Protein AF-A0A934YDJ0-F1 (afdb_monomer_lite)

Foldseek 3Di:
DAEDEAEDADFAPDPVCLSVPDVCPLVVLQVVLVVYQYAYEYAADLLSCLSNPRHPHYHYLHHRDPVSVLVSVCVVVQQDWWPDFACCCRPPRHHRDDDTGPGRDAAAEDALVVQPHDPVVVVVVVVVQVVCCVVVVDQWDWDWDDDPSYTHDTDIGGFNDPDPPGHGDDPPDDDDCVVVCCVVPVVVVQVVCVVVVNDDQQAAPCVPDVVCPVHPRRRPRNVNCVDDDPPVPPCVVVD

Secondary structure (DSSP, 8-state):
---EEEEE----SSSTTGGGPPTTHHHHHHHHHHHS-EEEEE-S-GGGGGG--S-SEEEE----SHHHHHHHHHHHTTSS-B----SS-BTTB-TT----B----S-EE--GGGGT--HHHHHHHHHHHHHHHHTTS-SEEEEEEEETTEEEEEEEEEBSSSSTTPPBP-TT-----TTHHIIIIIIHHHHHHHHTTS--TTSBHHHH-GGGTTSTTTT-BGGGGTSSS-----GGG--

Radius of gyration: 26.84 Å; chains: 1; bounding box: 58×51×70 Å

pLDDT: mean 84.18, std 13.28, range [29.27, 95.31]

Structure (mmCIF, N/CA/C/O backbone):
data_AF-A0A934YDJ0-F1
#
_entry.id   AF-A0A934YDJ0-F1
#
loop_
_atom_site.group_PDB
_atom_site.id
_atom_site.type_symbol
_atom_site.label_atom_id
_atom_site.label_alt_id
_atom_site.label_comp_id
_atom_site.label_asym_id
_atom_site.label_entity_id
_atom_site.label_seq_id
_atom_site.pdbx_PDB_ins_code
_atom_site.Cartn_x
_atom_site.Cartn_y
_atom_site.Cartn_z
_atom_site.occupancy
_atom_site.B_iso_or_equiv
_atom_site.auth_seq_id
_atom_site.auth_comp_id
_atom_site.auth_asym_id
_atom_site.auth_atom_id
_atom_site.pdbx_PDB_model_num
ATOM 1 N N . MET A 1 1 ? 18.087 -13.617 1.631 1.00 55.03 1 MET A N 1
ATOM 2 C CA . MET A 1 1 ? 17.207 -12.643 0.951 1.00 55.03 1 MET A CA 1
ATOM 3 C C . MET A 1 1 ? 16.552 -13.376 -0.200 1.00 55.03 1 MET A C 1
ATOM 5 O O . MET A 1 1 ? 17.278 -13.855 -1.059 1.00 55.03 1 MET A O 1
ATOM 9 N N . ASP A 1 2 ? 15.227 -13.515 -0.192 1.00 84.50 2 ASP A N 1
ATOM 10 C CA . ASP A 1 2 ? 14.523 -14.396 -1.142 1.00 84.50 2 ASP A CA 1
ATOM 11 C C . ASP A 1 2 ? 14.107 -13.698 -2.450 1.00 84.50 2 ASP A C 1
ATOM 13 O O . ASP A 1 2 ? 13.820 -14.368 -3.444 1.00 84.50 2 ASP A O 1
ATOM 17 N N . LEU A 1 3 ? 14.095 -12.358 -2.467 1.00 89.00 3 LEU A N 1
ATOM 18 C CA . LEU A 1 3 ? 13.714 -11.525 -3.610 1.00 89.00 3 LEU A CA 1
ATOM 19 C C . LEU A 1 3 ? 14.364 -10.135 -3.510 1.00 89.00 3 LEU A C 1
ATOM 21 O O . LEU A 1 3 ? 14.354 -9.534 -2.435 1.00 89.00 3 LEU A O 1
ATOM 25 N N . VAL A 1 4 ? 14.875 -9.611 -4.625 1.00 91.00 4 VAL A N 1
ATOM 26 C CA . VAL A 1 4 ? 15.399 -8.242 -4.747 1.00 91.00 4 VAL A CA 1
ATOM 27 C C . VAL A 1 4 ? 14.674 -7.512 -5.878 1.00 91.00 4 VAL A C 1
ATOM 29 O O . VAL A 1 4 ? 14.539 -8.035 -6.982 1.00 91.00 4 VAL A O 1
ATOM 32 N N . ILE A 1 5 ? 14.207 -6.294 -5.610 1.00 91.94 5 ILE A N 1
ATOM 33 C CA . ILE A 1 5 ? 13.589 -5.418 -6.613 1.00 91.94 5 ILE A CA 1
ATOM 34 C C . ILE A 1 5 ? 14.613 -4.348 -6.981 1.00 91.94 5 ILE A C 1
ATOM 36 O O . ILE A 1 5 ? 15.133 -3.663 -6.102 1.00 91.94 5 ILE A O 1
ATOM 40 N N . VAL A 1 6 ? 14.913 -4.214 -8.271 1.00 91.00 6 VAL A N 1
ATOM 41 C CA . VAL A 1 6 ? 15.877 -3.235 -8.784 1.00 91.00 6 VAL A CA 1
ATOM 42 C C . VAL A 1 6 ? 15.152 -2.270 -9.709 1.00 91.00 6 VAL A C 1
ATOM 44 O O . VAL A 1 6 ? 14.668 -2.674 -10.761 1.00 91.00 6 VAL A O 1
ATOM 47 N N . GLY A 1 7 ? 15.089 -0.996 -9.326 1.00 89.75 7 GLY A N 1
ATOM 48 C CA . GLY A 1 7 ? 14.612 0.085 -10.187 1.00 89.75 7 GLY A CA 1
ATOM 49 C C . GLY A 1 7 ? 15.775 0.747 -10.920 1.00 89.75 7 GLY A C 1
ATOM 50 O O . GLY A 1 7 ? 16.721 1.201 -10.280 1.00 89.75 7 GLY A O 1
ATOM 51 N N . VAL A 1 8 ? 15.710 0.809 -12.248 1.00 87.25 8 VAL A N 1
ATOM 52 C CA . VAL A 1 8 ? 16.654 1.560 -13.083 1.00 87.25 8 VAL A CA 1
ATOM 53 C C . VAL A 1 8 ? 15.978 2.852 -13.511 1.00 87.25 8 VAL A C 1
ATOM 55 O O . VAL A 1 8 ? 14.963 2.811 -14.200 1.00 87.25 8 VAL A O 1
ATOM 58 N N . THR A 1 9 ? 16.547 3.975 -13.087 1.00 84.25 9 THR A N 1
ATOM 59 C CA . THR A 1 9 ? 16.057 5.338 -13.333 1.00 84.25 9 THR A CA 1
ATOM 60 C C . THR A 1 9 ? 17.108 6.158 -14.091 1.00 84.25 9 THR A C 1
ATOM 62 O O . THR A 1 9 ? 18.181 5.653 -14.439 1.00 84.25 9 THR A O 1
ATOM 65 N N . ALA A 1 10 ? 16.807 7.430 -14.351 1.00 70.62 10 ALA A N 1
ATOM 66 C CA . ALA A 1 10 ? 17.660 8.431 -14.988 1.00 70.62 10 ALA A CA 1
ATOM 67 C C . ALA A 1 10 ? 18.124 8.077 -16.412 1.00 70.62 10 ALA A C 1
ATOM 69 O O . ALA A 1 10 ? 19.191 8.510 -16.862 1.00 70.62 10 ALA A O 1
ATOM 70 N N . LEU A 1 11 ? 17.315 7.307 -17.142 1.00 69.62 11 LEU A N 1
ATOM 71 C CA . LEU A 1 11 ? 17.588 6.958 -18.531 1.00 69.62 11 LEU A CA 1
ATOM 72 C C . LEU A 1 11 ? 17.198 8.110 -19.463 1.00 69.62 11 LEU A C 1
ATOM 74 O O . LEU A 1 11 ? 16.095 8.648 -19.404 1.00 69.62 11 LEU A O 1
ATOM 78 N N . ASN A 1 12 ? 18.095 8.464 -20.377 1.00 63.59 12 ASN A N 1
ATOM 79 C CA . ASN A 1 12 ? 17.820 9.465 -21.403 1.00 63.59 12 ASN A CA 1
ATOM 80 C C . ASN A 1 12 ? 17.094 8.846 -22.609 1.00 63.59 12 ASN A C 1
ATOM 82 O O . ASN A 1 12 ? 17.373 7.720 -23.013 1.00 63.59 12 ASN A O 1
ATOM 86 N N . ASN A 1 13 ? 16.248 9.635 -23.281 1.00 61.91 13 ASN A N 1
ATOM 87 C CA . ASN A 1 13 ? 15.577 9.220 -24.525 1.00 61.91 13 ASN A CA 1
ATOM 88 C C . ASN A 1 13 ? 16.517 9.134 -25.741 1.00 61.91 13 ASN A C 1
ATOM 90 O O . ASN A 1 13 ? 16.157 8.555 -26.763 1.00 61.91 13 ASN A O 1
ATOM 94 N N . SER A 1 14 ? 17.721 9.702 -25.640 1.00 58.09 14 SER A N 1
ATOM 95 C CA . SER A 1 14 ? 18.732 9.675 -26.697 1.00 58.09 14 SER A CA 1
ATOM 96 C C . SER A 1 14 ? 19.645 8.458 -26.561 1.00 58.09 14 SER A C 1
ATOM 98 O O . SER A 1 14 ? 20.122 8.156 -25.470 1.00 58.09 14 SER A O 1
ATOM 100 N N . ASN A 1 15 ? 19.955 7.815 -27.689 1.00 59.22 15 ASN A N 1
ATOM 101 C CA . ASN A 1 15 ? 20.921 6.714 -27.761 1.00 59.22 15 ASN A CA 1
ATOM 102 C C . ASN A 1 15 ? 22.387 7.188 -27.616 1.00 59.22 15 ASN A C 1
ATOM 104 O O . ASN A 1 15 ? 23.308 6.376 -27.540 1.00 59.22 15 ASN A O 1
ATOM 108 N N . LYS A 1 16 ? 22.633 8.507 -27.580 1.00 52.03 16 LYS A N 1
ATOM 109 C CA . LYS A 1 16 ? 23.959 9.038 -27.236 1.00 52.03 16 LYS A CA 1
ATOM 110 C C . LYS A 1 16 ? 24.263 8.641 -25.781 1.00 52.03 16 LYS A C 1
ATOM 112 O O . LYS A 1 16 ? 23.516 9.016 -24.884 1.00 52.03 16 LYS A O 1
ATOM 117 N N . ASP A 1 17 ? 25.323 7.854 -25.592 1.00 58.12 17 ASP A N 1
ATOM 118 C CA . ASP A 1 17 ? 25.814 7.298 -24.316 1.00 58.12 17 ASP A CA 1
ATOM 119 C C . ASP A 1 17 ? 25.023 6.112 -23.721 1.00 58.12 17 ASP A C 1
ATOM 121 O O . ASP A 1 17 ? 24.892 6.011 -22.502 1.00 58.12 17 ASP A O 1
ATOM 125 N N . ASN A 1 18 ? 24.500 5.194 -24.549 1.00 61.94 18 ASN A N 1
ATOM 126 C CA . ASN A 1 18 ? 23.764 3.996 -24.089 1.00 61.94 18 ASN A CA 1
ATOM 127 C C . ASN A 1 18 ? 22.601 4.351 -23.140 1.00 61.94 18 ASN A C 1
ATOM 129 O O . ASN A 1 18 ? 22.479 3.812 -22.039 1.00 61.94 18 ASN A O 1
ATOM 133 N N . PHE A 1 19 ? 21.794 5.341 -23.536 1.00 63.19 19 PHE A N 1
ATOM 134 C CA . PHE A 1 19 ? 20.690 5.883 -22.734 1.00 63.19 19 PHE A CA 1
ATOM 135 C C . PHE A 1 19 ? 21.119 6.440 -21.361 1.00 63.19 19 PHE A C 1
ATOM 137 O O . PHE A 1 19 ? 20.281 6.559 -20.472 1.00 63.19 19 PHE A O 1
ATOM 144 N N . LYS A 1 20 ? 22.402 6.804 -21.181 1.00 63.66 20 LYS A N 1
ATOM 145 C CA . LYS A 1 20 ? 23.036 7.180 -19.898 1.00 63.66 20 LYS A CA 1
ATOM 146 C C . LYS A 1 20 ? 23.050 6.077 -18.831 1.00 63.66 20 LYS A C 1
ATOM 148 O O . LYS A 1 20 ? 23.179 6.369 -17.642 1.00 63.66 20 LYS A O 1
ATOM 153 N N . LEU A 1 21 ? 22.982 4.808 -19.229 1.00 72.25 21 LEU A N 1
ATOM 154 C CA . LEU A 1 21 ? 23.132 3.710 -18.281 1.00 72.25 21 LEU A CA 1
ATOM 155 C C . LEU A 1 21 ? 24.483 3.815 -17.545 1.00 72.25 21 LEU A C 1
ATOM 157 O O . LEU A 1 21 ? 25.540 3.907 -18.175 1.00 72.25 21 LEU A O 1
ATOM 161 N N . ALA A 1 22 ? 24.459 3.779 -16.209 1.00 71.88 22 ALA A N 1
ATOM 162 C CA . ALA A 1 22 ? 25.681 3.796 -15.411 1.00 71.88 22 ALA A CA 1
ATOM 163 C C . ALA A 1 22 ? 26.595 2.618 -15.796 1.00 71.88 22 ALA A C 1
ATOM 165 O O . ALA A 1 22 ? 26.148 1.473 -15.927 1.00 71.88 22 ALA A O 1
ATOM 166 N N . LYS A 1 23 ? 27.893 2.898 -15.977 1.00 72.06 23 LYS A N 1
ATOM 167 C CA . LYS A 1 23 ? 28.892 1.877 -16.327 1.00 72.06 23 LYS A CA 1
ATOM 168 C C . LYS A 1 23 ? 28.867 0.762 -15.273 1.00 72.06 23 LYS A C 1
ATOM 170 O O . LYS A 1 23 ? 29.072 1.028 -14.095 1.00 72.06 23 LYS A O 1
ATOM 175 N N . GLY A 1 24 ? 28.594 -0.471 -15.702 1.00 79.12 24 GLY A N 1
ATOM 176 C CA . GLY A 1 24 ? 28.514 -1.645 -14.826 1.00 79.12 24 GLY A CA 1
ATOM 177 C C . GLY A 1 24 ? 27.136 -1.936 -14.214 1.00 79.12 24 GLY A C 1
ATOM 178 O O . GLY A 1 24 ? 26.996 -2.965 -13.560 1.00 79.12 24 GLY A O 1
ATOM 179 N N . ALA A 1 25 ? 26.099 -1.119 -14.445 1.00 83.19 25 ALA A N 1
ATOM 180 C CA . ALA A 1 25 ? 24.755 -1.388 -13.909 1.00 83.19 25 ALA A CA 1
ATOM 181 C C . ALA A 1 25 ? 24.158 -2.702 -14.446 1.00 83.19 25 ALA A C 1
ATOM 183 O O . ALA A 1 25 ? 23.629 -3.505 -13.681 1.00 83.19 25 ALA A O 1
ATOM 184 N N . ALA A 1 26 ? 24.301 -2.959 -15.749 1.00 83.75 26 ALA A N 1
ATOM 185 C CA . ALA A 1 26 ? 23.863 -4.212 -16.364 1.00 83.75 26 ALA A CA 1
ATOM 186 C C . ALA A 1 26 ? 24.609 -5.432 -15.795 1.00 83.75 26 ALA A C 1
ATOM 188 O O . ALA A 1 26 ? 23.991 -6.443 -15.470 1.00 83.75 26 ALA A O 1
ATOM 189 N N . GLU A 1 27 ? 25.928 -5.322 -15.609 1.00 86.06 27 GLU A N 1
ATOM 190 C CA . GLU A 1 27 ? 26.743 -6.386 -15.009 1.00 86.06 27 GLU A CA 1
ATOM 191 C C . GLU A 1 27 ? 26.382 -6.633 -13.544 1.00 86.06 27 GLU A C 1
ATOM 193 O O . GLU A 1 27 ? 26.355 -7.779 -13.098 1.00 86.06 27 GLU A O 1
ATOM 198 N N . PHE A 1 28 ? 26.088 -5.570 -12.795 1.00 87.75 28 PHE A N 1
ATOM 199 C CA . PHE A 1 28 ? 25.636 -5.666 -11.415 1.00 87.75 28 PHE A CA 1
ATOM 200 C C . PHE A 1 28 ? 24.312 -6.425 -11.326 1.00 87.75 28 PHE A C 1
ATOM 202 O O . PHE A 1 28 ? 24.228 -7.402 -10.585 1.00 87.75 28 PHE A O 1
ATOM 209 N N . VAL A 1 29 ? 23.312 -6.048 -12.130 1.00 88.12 29 VAL A N 1
ATOM 210 C CA . VAL A 1 29 ? 22.018 -6.750 -12.185 1.00 88.12 29 VAL A CA 1
ATOM 211 C C . VAL A 1 29 ? 22.201 -8.205 -12.618 1.00 88.12 29 VAL A C 1
ATOM 213 O O . VAL A 1 29 ? 21.589 -9.096 -12.034 1.00 88.12 29 VAL A O 1
ATOM 216 N N . ALA A 1 30 ? 23.080 -8.470 -13.587 1.00 87.50 30 ALA A N 1
ATOM 217 C CA . ALA A 1 30 ? 23.387 -9.827 -14.029 1.00 87.50 30 ALA A CA 1
ATOM 218 C C . ALA A 1 30 ? 23.995 -10.684 -12.906 1.00 87.50 30 ALA A C 1
ATOM 220 O O . ALA A 1 30 ? 23.526 -11.795 -12.671 1.00 87.50 30 ALA A O 1
ATOM 221 N N . LYS A 1 31 ? 24.992 -10.167 -12.177 1.00 89.31 31 LYS A N 1
ATOM 222 C CA . LYS A 1 31 ? 25.589 -10.863 -11.022 1.00 89.31 31 LYS A CA 1
ATOM 223 C C . LYS A 1 31 ? 24.575 -11.060 -9.897 1.00 89.31 31 LYS A C 1
ATOM 225 O O . LYS A 1 31 ? 24.558 -12.103 -9.254 1.00 89.31 31 LYS A O 1
ATOM 230 N N . LEU A 1 32 ? 23.711 -10.078 -9.662 1.00 89.50 32 LEU A N 1
ATOM 231 C CA . LEU A 1 32 ? 22.698 -10.140 -8.609 1.00 89.50 32 LEU A CA 1
ATOM 232 C C . LEU A 1 32 ? 21.607 -11.173 -8.931 1.00 89.50 32 LEU A C 1
ATOM 234 O O . LEU A 1 32 ? 21.150 -11.889 -8.038 1.00 89.50 32 LEU A O 1
ATOM 238 N N . SER A 1 33 ? 21.270 -11.312 -10.216 1.00 88.56 33 SER A N 1
ATOM 239 C CA . SER A 1 33 ? 20.359 -12.337 -10.727 1.00 88.56 33 SER A CA 1
ATOM 240 C C . SER A 1 33 ? 20.914 -13.764 -10.632 1.00 88.56 33 SER A C 1
ATOM 242 O O . SER A 1 33 ? 20.120 -14.700 -10.656 1.00 88.56 33 SER A O 1
ATOM 244 N N . ASP A 1 34 ? 22.236 -13.951 -10.523 1.00 88.75 34 ASP A N 1
ATOM 245 C CA . ASP A 1 34 ? 22.833 -15.274 -10.259 1.00 88.75 34 ASP A CA 1
ATOM 246 C C . ASP A 1 34 ? 22.705 -15.687 -8.792 1.00 88.75 34 ASP A C 1
ATOM 248 O O . ASP A 1 34 ? 22.655 -16.872 -8.472 1.00 88.75 34 ASP A O 1
ATOM 252 N N . LEU A 1 35 ? 22.677 -14.704 -7.890 1.00 89.62 35 LEU A N 1
ATOM 253 C CA . LEU A 1 35 ? 22.659 -14.937 -6.449 1.00 89.62 35 LEU A CA 1
ATOM 254 C C . LEU A 1 35 ? 21.237 -15.045 -5.896 1.00 89.62 35 LEU A C 1
ATOM 256 O O . LEU A 1 35 ? 21.008 -15.752 -4.917 1.00 89.62 35 LEU A O 1
ATOM 260 N N . THR A 1 36 ? 20.288 -14.308 -6.477 1.00 90.31 36 THR A N 1
ATOM 261 C CA . THR A 1 36 ? 18.931 -14.154 -5.937 1.00 90.31 36 THR A CA 1
ATOM 262 C C . THR A 1 36 ? 17.896 -13.941 -7.039 1.00 90.31 36 THR A C 1
ATOM 264 O O . THR A 1 36 ? 18.229 -13.610 -8.175 1.00 90.31 36 THR A O 1
ATOM 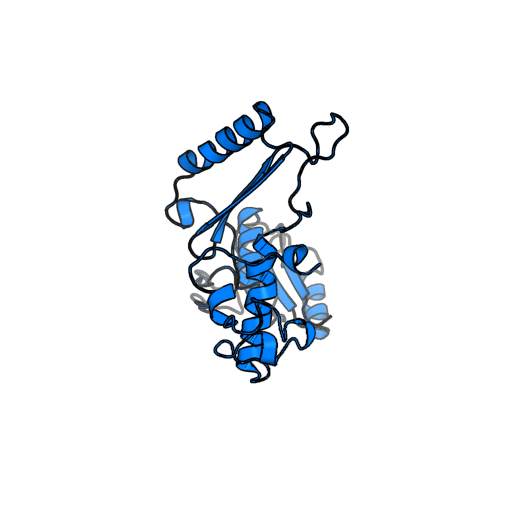267 N N . LYS A 1 37 ? 16.610 -14.099 -6.700 1.00 91.19 37 LYS A N 1
ATOM 268 C CA . LYS A 1 37 ? 15.510 -13.724 -7.597 1.00 91.19 37 LYS A CA 1
ATOM 269 C C . LYS A 1 37 ? 15.452 -12.205 -7.720 1.00 91.19 37 LYS A C 1
ATOM 271 O O . LYS A 1 37 ? 15.360 -11.516 -6.705 1.00 91.19 37 LYS A O 1
ATOM 276 N N . VAL A 1 38 ? 15.449 -11.705 -8.952 1.00 91.25 38 VAL A N 1
ATOM 277 C CA . VAL A 1 38 ? 15.428 -10.269 -9.242 1.00 91.25 38 VAL A CA 1
ATOM 278 C C . VAL A 1 38 ? 14.204 -9.904 -10.063 1.00 91.25 38 VAL A C 1
ATOM 280 O O . VAL A 1 38 ? 13.922 -10.547 -11.074 1.00 91.25 38 VAL A O 1
ATOM 283 N N . ILE A 1 39 ? 13.507 -8.850 -9.640 1.00 92.75 39 ILE A N 1
ATOM 284 C CA . ILE A 1 39 ? 12.524 -8.141 -10.463 1.00 92.75 39 ILE A CA 1
ATOM 285 C C . ILE A 1 39 ? 13.158 -6.821 -10.880 1.00 92.75 39 ILE A C 1
ATOM 287 O O . ILE A 1 39 ? 13.450 -5.973 -10.035 1.00 92.75 39 ILE A O 1
ATOM 291 N N . LEU A 1 40 ? 13.391 -6.663 -12.179 1.00 91.88 40 LEU A N 1
ATOM 292 C CA . LEU A 1 40 ? 13.914 -5.432 -12.752 1.00 91.88 40 LEU A CA 1
ATOM 293 C C . LEU A 1 40 ? 12.750 -4.530 -13.166 1.00 91.88 40 LEU A C 1
ATOM 295 O O . LEU A 1 40 ? 11.888 -4.955 -13.928 1.00 91.88 40 LEU A O 1
ATOM 299 N N . ILE A 1 41 ? 12.749 -3.280 -12.715 1.00 92.75 41 ILE A N 1
ATOM 300 C CA . ILE A 1 41 ? 11.821 -2.251 -13.182 1.00 92.75 41 ILE A CA 1
ATOM 301 C C . ILE A 1 41 ? 12.622 -1.199 -13.936 1.00 92.75 41 ILE A C 1
ATOM 303 O O . ILE A 1 41 ? 13.557 -0.615 -13.390 1.00 92.75 41 ILE A O 1
ATOM 307 N N . VAL A 1 42 ? 12.269 -0.968 -15.193 1.00 90.38 42 VAL A N 1
ATOM 308 C CA . VAL A 1 42 ? 12.930 0.008 -16.058 1.00 90.38 42 VAL A CA 1
ATOM 309 C C . VAL A 1 42 ? 12.044 1.239 -16.192 1.00 90.38 42 VAL A C 1
ATOM 311 O O . VAL A 1 42 ? 10.984 1.180 -16.821 1.00 90.38 42 VAL A O 1
ATOM 314 N N . TYR A 1 43 ? 12.507 2.348 -15.620 1.00 89.44 43 TYR A N 1
ATOM 315 C CA . TYR A 1 43 ? 11.939 3.683 -15.769 1.00 89.44 43 TYR A CA 1
ATOM 316 C C . TYR A 1 43 ? 12.753 4.428 -16.824 1.00 89.44 43 TYR A C 1
ATOM 318 O O . TYR A 1 43 ? 13.819 4.983 -16.558 1.00 89.44 43 TYR A O 1
ATOM 326 N N . GLY A 1 44 ? 12.296 4.352 -18.066 1.00 85.81 44 GLY A N 1
ATOM 327 C CA . GLY A 1 44 ? 12.901 5.077 -19.168 1.00 85.81 44 GLY A CA 1
ATOM 328 C C . GLY A 1 44 ? 12.591 4.473 -20.525 1.00 85.81 44 GLY A C 1
ATOM 329 O O . GLY A 1 44 ? 11.591 3.791 -20.751 1.00 85.81 44 GLY A O 1
ATOM 330 N N . ASN A 1 45 ? 13.527 4.690 -21.443 1.00 86.19 45 ASN A N 1
ATOM 331 C CA . ASN A 1 45 ? 13.428 4.187 -22.798 1.00 86.19 45 ASN A CA 1
ATOM 332 C C . ASN A 1 45 ? 13.395 2.635 -22.830 1.00 86.19 45 ASN A C 1
ATOM 334 O O . ASN A 1 45 ? 14.346 2.008 -22.345 1.00 86.19 45 ASN A O 1
ATOM 338 N N . PRO A 1 46 ? 12.376 1.998 -23.448 1.00 85.50 46 PRO A N 1
ATOM 339 C CA . PRO A 1 46 ? 12.275 0.538 -23.551 1.00 85.50 46 PRO A CA 1
ATOM 340 C C . PRO A 1 46 ? 13.463 -0.107 -24.275 1.00 85.50 46 PRO A C 1
ATOM 342 O O . PRO A 1 46 ? 13.804 -1.244 -23.971 1.00 85.50 46 PRO A O 1
ATOM 345 N N . TYR A 1 47 ? 14.157 0.596 -25.178 1.00 84.62 47 TYR A N 1
ATOM 346 C CA . TYR A 1 47 ? 15.340 0.048 -25.856 1.00 84.62 47 TYR A CA 1
ATOM 347 C C . TYR A 1 47 ? 16.494 -0.271 -24.895 1.00 84.62 47 TYR A C 1
ATOM 349 O O . TYR A 1 47 ? 17.337 -1.101 -25.218 1.00 84.62 47 TYR A O 1
ATOM 357 N N . SER A 1 48 ? 16.513 0.312 -23.692 1.00 83.75 48 SER A N 1
ATOM 358 C CA . SER A 1 48 ? 17.503 -0.027 -22.660 1.00 83.75 48 SER A CA 1
ATOM 359 C C . SER A 1 48 ? 17.407 -1.481 -22.175 1.00 83.75 48 SER A C 1
ATOM 361 O O . SER A 1 48 ? 18.388 -2.001 -21.639 1.00 83.75 48 SER A O 1
ATOM 363 N N . LEU A 1 49 ? 16.275 -2.161 -22.414 1.00 84.88 49 LEU A N 1
ATOM 364 C CA . LEU A 1 49 ? 16.057 -3.572 -22.080 1.00 84.88 49 LEU A CA 1
ATOM 365 C C . LEU A 1 49 ? 17.073 -4.509 -22.744 1.00 84.88 49 LEU A C 1
ATOM 367 O O . LEU A 1 49 ? 17.398 -5.541 -22.162 1.00 84.88 49 LEU A O 1
ATOM 371 N N . SER A 1 50 ? 17.654 -4.127 -23.888 1.00 84.62 50 SER A N 1
ATOM 372 C CA . SER A 1 50 ? 18.692 -4.927 -24.553 1.00 84.62 50 SER A CA 1
ATOM 373 C C . SER A 1 50 ? 19.965 -5.087 -23.737 1.00 84.62 50 SER A C 1
ATOM 375 O O . SER A 1 50 ? 20.726 -6.025 -23.963 1.00 84.62 50 SER A O 1
ATOM 377 N N . ASN A 1 51 ? 20.193 -4.202 -22.767 1.00 83.25 51 ASN A N 1
ATOM 378 C CA . ASN A 1 51 ? 21.316 -4.306 -21.843 1.00 83.25 51 ASN A CA 1
ATOM 379 C C . ASN A 1 51 ? 21.052 -5.306 -20.700 1.00 83.25 51 ASN A C 1
ATOM 381 O O . ASN A 1 51 ? 21.990 -5.705 -20.013 1.00 83.25 51 ASN A O 1
ATOM 385 N N . PHE A 1 52 ? 19.802 -5.728 -20.483 1.00 83.56 52 PHE A N 1
ATOM 386 C CA . PHE A 1 52 ? 19.383 -6.556 -19.351 1.00 83.56 52 PHE A CA 1
ATOM 387 C C . PHE A 1 52 ? 18.824 -7.903 -19.820 1.00 83.56 52 PHE A C 1
ATOM 389 O O . PHE A 1 52 ? 17.621 -8.139 -19.820 1.00 83.56 52 PHE A O 1
ATOM 396 N N . ILE A 1 53 ? 19.721 -8.811 -20.201 1.00 77.88 53 ILE A N 1
ATOM 397 C CA . ILE A 1 53 ? 19.353 -10.119 -20.775 1.00 77.88 53 ILE A CA 1
ATOM 398 C C . ILE A 1 53 ? 19.004 -11.154 -19.692 1.00 77.88 53 ILE A C 1
ATOM 400 O O . ILE A 1 53 ? 18.268 -12.102 -19.937 1.00 77.88 53 ILE A O 1
ATOM 404 N N . LYS A 1 54 ? 19.569 -10.999 -18.493 1.00 79.50 54 LYS A N 1
ATOM 405 C CA . LYS A 1 54 ? 19.590 -12.044 -17.464 1.00 79.50 54 LYS A CA 1
ATOM 406 C C . LYS A 1 54 ? 18.373 -12.124 -16.526 1.00 79.50 54 LYS A C 1
ATOM 408 O O . LYS A 1 54 ? 18.000 -13.246 -16.192 1.00 79.50 54 LYS A O 1
ATOM 413 N N . PRO A 1 55 ? 17.776 -11.018 -16.040 1.00 80.62 55 PRO A N 1
ATOM 414 C CA . PRO A 1 55 ? 16.658 -11.135 -15.109 1.00 80.62 55 PRO A CA 1
ATOM 415 C C . PRO A 1 55 ? 15.419 -11.697 -15.819 1.00 80.62 55 PRO A C 1
ATOM 417 O O . PRO A 1 55 ? 14.986 -11.166 -16.837 1.00 80.62 55 PRO A O 1
ATOM 420 N N . ASN A 1 56 ? 14.823 -12.747 -15.247 1.00 81.12 56 ASN A N 1
ATOM 421 C CA . ASN A 1 56 ? 13.636 -13.410 -15.809 1.00 81.12 56 ASN A CA 1
ATOM 422 C C . ASN A 1 56 ? 12.352 -12.574 -15.6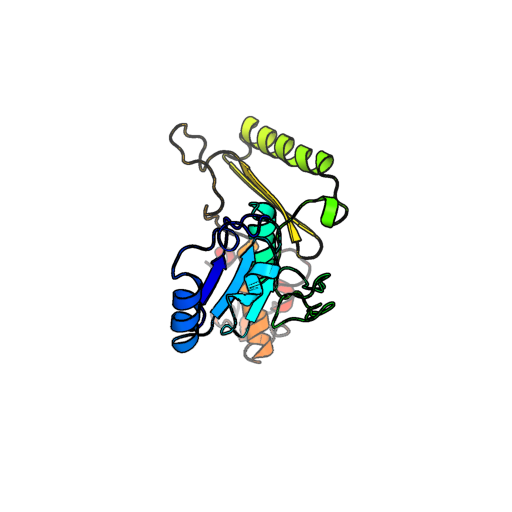80 1.00 81.12 56 ASN A C 1
ATOM 424 O O . ASN A 1 56 ? 11.392 -12.805 -16.411 1.00 81.12 56 ASN A O 1
ATOM 428 N N . SER A 1 57 ? 12.321 -11.631 -14.736 1.00 89.12 57 SER A N 1
ATOM 429 C CA . SER A 1 57 ? 11.163 -10.783 -14.462 1.00 89.12 57 SER A CA 1
ATOM 430 C C . SER A 1 57 ? 11.530 -9.329 -14.706 1.00 89.12 57 SER A C 1
ATOM 432 O O . SER A 1 57 ? 12.317 -8.750 -13.951 1.00 89.12 57 SER A O 1
ATOM 434 N N . VAL A 1 58 ? 10.945 -8.738 -15.747 1.00 91.44 58 VAL A N 1
ATOM 435 C CA . VAL A 1 58 ? 11.183 -7.344 -16.119 1.00 91.44 58 VAL A CA 1
ATOM 436 C C . VAL A 1 58 ? 9.859 -6.610 -16.296 1.00 91.44 58 VAL A C 1
ATOM 438 O O . VAL A 1 58 ? 8.954 -7.098 -16.969 1.00 91.44 58 VAL A O 1
ATOM 441 N N . LEU A 1 59 ? 9.759 -5.426 -15.699 1.00 92.00 59 LEU A N 1
ATOM 442 C CA . LEU A 1 59 ? 8.654 -4.490 -15.861 1.00 92.00 59 LEU A CA 1
ATOM 443 C C . LEU A 1 59 ? 9.174 -3.222 -16.543 1.00 92.00 59 LEU A C 1
ATOM 445 O O . LEU A 1 59 ? 10.081 -2.567 -16.037 1.00 92.00 59 LEU A O 1
ATOM 449 N N . CYS A 1 60 ? 8.590 -2.857 -17.682 1.00 91.19 60 CYS A N 1
ATOM 450 C CA . CYS A 1 60 ? 8.871 -1.584 -18.341 1.00 91.19 60 CYS A CA 1
ATOM 451 C C . CYS A 1 60 ? 7.811 -0.558 -17.923 1.00 91.19 60 CYS A C 1
ATOM 453 O O . CYS A 1 60 ? 6.642 -0.703 -18.275 1.00 91.19 60 CYS A O 1
ATOM 455 N N . ALA A 1 61 ? 8.221 0.452 -17.153 1.00 91.19 61 ALA A N 1
ATOM 456 C CA . ALA A 1 61 ? 7.349 1.493 -16.603 1.00 91.19 61 ALA A CA 1
ATOM 457 C C . ALA A 1 61 ? 7.477 2.848 -17.333 1.00 91.19 61 ALA A C 1
ATOM 459 O O . ALA A 1 61 ? 6.786 3.799 -16.985 1.00 91.19 61 ALA A O 1
ATOM 460 N N . TYR A 1 62 ? 8.308 2.916 -18.382 1.00 87.38 62 TYR A N 1
ATOM 461 C CA . TYR A 1 62 ? 8.504 4.057 -19.289 1.00 87.38 62 TYR A CA 1
ATOM 462 C C . TYR A 1 62 ? 8.996 5.360 -18.672 1.00 87.38 62 TYR A C 1
ATOM 464 O O . TYR A 1 62 ? 10.124 5.752 -18.927 1.00 87.38 62 TYR A O 1
ATOM 472 N N . ASN A 1 63 ? 8.162 6.095 -17.953 1.00 86.44 63 ASN A N 1
ATOM 473 C CA . ASN A 1 63 ? 8.552 7.419 -17.494 1.00 86.44 63 ASN A CA 1
ATOM 474 C C . ASN A 1 63 ? 9.316 7.315 -16.174 1.00 86.44 63 ASN A C 1
ATOM 476 O O . ASN A 1 63 ? 9.014 6.481 -15.320 1.00 86.44 63 ASN A O 1
ATOM 480 N N . ASP A 1 64 ? 10.317 8.178 -16.024 1.00 86.81 64 ASP A N 1
ATOM 481 C CA . ASP A 1 64 ? 11.074 8.335 -14.786 1.00 86.81 64 ASP A CA 1
ATOM 482 C C . ASP A 1 64 ? 10.549 9.533 -13.993 1.00 86.81 64 ASP A C 1
ATOM 484 O O . ASP A 1 64 ? 11.203 10.564 -13.844 1.00 86.81 64 ASP A O 1
ATOM 488 N N . ASP A 1 65 ? 9.306 9.410 -13.544 1.00 88.44 65 ASP A N 1
ATOM 489 C CA . ASP A 1 65 ? 8.644 10.371 -12.673 1.00 88.44 65 ASP A CA 1
ATOM 490 C C . ASP A 1 65 ? 8.125 9.670 -11.409 1.00 88.44 65 ASP A C 1
ATOM 492 O O . ASP A 1 65 ? 7.949 8.449 -11.377 1.00 88.44 65 ASP A O 1
ATOM 496 N N . ALA A 1 66 ? 7.888 10.443 -10.347 1.00 88.44 66 ALA A N 1
ATOM 497 C CA . ALA A 1 66 ? 7.498 9.902 -9.045 1.00 88.44 66 ALA A CA 1
ATOM 498 C C . ALA A 1 66 ? 6.195 9.083 -9.098 1.00 88.44 66 ALA A C 1
ATOM 500 O O . ALA A 1 66 ? 6.054 8.095 -8.372 1.00 88.44 66 ALA A O 1
ATOM 501 N N . LEU A 1 67 ? 5.258 9.459 -9.974 1.00 87.62 67 LEU A N 1
ATOM 502 C CA . LEU A 1 67 ? 3.996 8.750 -10.143 1.00 87.62 67 LEU A CA 1
ATOM 503 C C . LEU A 1 67 ? 4.231 7.415 -10.856 1.00 87.62 67 LEU A C 1
ATOM 505 O O . LEU A 1 67 ? 3.808 6.382 -10.341 1.00 87.62 67 LEU A O 1
ATOM 509 N N . SER A 1 68 ? 4.982 7.393 -11.958 1.00 90.19 68 SER A N 1
ATOM 510 C CA . SER A 1 68 ? 5.334 6.149 -12.661 1.00 90.19 68 SER A CA 1
ATOM 511 C C . SER A 1 68 ? 6.129 5.183 -11.781 1.00 90.19 68 SER A C 1
ATOM 513 O O . SER A 1 68 ? 5.863 3.979 -11.797 1.00 90.19 68 SER A O 1
ATOM 515 N N . GLN A 1 69 ? 7.043 5.696 -10.950 1.00 91.38 69 GLN A N 1
ATOM 516 C CA . GLN A 1 69 ? 7.765 4.895 -9.957 1.00 91.38 69 GLN A CA 1
ATOM 517 C C . GLN A 1 69 ? 6.831 4.276 -8.914 1.00 91.38 69 GLN A C 1
ATOM 519 O O . GLN A 1 69 ? 6.911 3.074 -8.645 1.00 91.38 69 GLN A O 1
ATOM 524 N N . SER A 1 70 ? 5.900 5.061 -8.370 1.00 90.69 70 SER A N 1
ATOM 525 C CA . SER A 1 70 ? 4.889 4.555 -7.439 1.00 90.69 70 SER A CA 1
ATOM 526 C C . SER A 1 70 ? 4.013 3.479 -8.088 1.00 90.69 70 SER A C 1
ATOM 528 O O . SER A 1 70 ? 3.873 2.384 -7.542 1.00 90.69 70 SER A O 1
ATOM 530 N N . LEU A 1 71 ? 3.477 3.737 -9.285 1.00 91.00 71 LEU A N 1
ATOM 531 C CA . LEU A 1 71 ? 2.622 2.788 -10.005 1.00 91.00 71 LEU A CA 1
ATOM 532 C C . LEU A 1 71 ? 3.367 1.496 -10.365 1.00 91.00 71 LEU A C 1
ATOM 534 O O . LEU A 1 71 ? 2.807 0.410 -10.214 1.00 91.00 71 LEU A O 1
ATOM 538 N N . GLY A 1 72 ? 4.630 1.591 -10.790 1.00 91.94 72 GLY A N 1
ATOM 539 C CA . GLY A 1 72 ? 5.467 0.433 -11.104 1.00 91.94 72 GLY A CA 1
ATOM 540 C C . GLY A 1 72 ? 5.658 -0.481 -9.895 1.00 91.94 72 GLY A C 1
ATOM 541 O O . GLY A 1 72 ? 5.471 -1.695 -9.991 1.00 91.94 72 GLY A O 1
ATOM 542 N N . ILE A 1 73 ? 5.943 0.098 -8.729 1.00 91.69 73 ILE A N 1
ATOM 543 C CA . ILE A 1 73 ? 6.064 -0.653 -7.475 1.00 91.69 73 ILE A CA 1
ATOM 544 C C . ILE A 1 73 ? 4.719 -1.259 -7.062 1.00 91.69 73 ILE A C 1
ATOM 546 O O . ILE A 1 73 ? 4.656 -2.448 -6.741 1.00 91.69 73 ILE A O 1
ATOM 550 N N . GLN A 1 74 ? 3.630 -0.491 -7.124 1.00 92.31 74 GLN A N 1
ATOM 551 C CA . GLN A 1 74 ? 2.294 -1.002 -6.816 1.00 92.31 74 GLN A CA 1
ATOM 552 C C . GLN A 1 74 ? 1.892 -2.171 -7.726 1.00 92.31 74 GLN A C 1
ATOM 554 O O . GLN A 1 74 ? 1.301 -3.140 -7.249 1.00 92.31 74 GLN A O 1
ATOM 559 N N . ALA A 1 75 ? 2.256 -2.129 -9.009 1.00 91.94 75 ALA A N 1
ATOM 560 C CA . ALA A 1 75 ? 2.041 -3.226 -9.946 1.00 91.94 75 ALA A CA 1
ATOM 561 C C . ALA A 1 75 ? 2.856 -4.475 -9.568 1.00 91.94 75 ALA A C 1
ATOM 563 O O . ALA A 1 75 ? 2.299 -5.571 -9.511 1.00 91.94 75 ALA A O 1
ATOM 564 N N . VAL A 1 76 ? 4.141 -4.323 -9.220 1.00 91.50 76 VAL A N 1
ATOM 565 C CA . VAL A 1 76 ? 4.996 -5.443 -8.770 1.00 91.50 76 VAL A CA 1
ATOM 566 C C . VAL A 1 76 ? 4.446 -6.117 -7.510 1.00 91.50 76 VAL A C 1
ATOM 568 O O . VAL A 1 76 ? 4.504 -7.341 -7.392 1.00 91.50 76 VAL A O 1
ATOM 571 N N . PHE A 1 77 ? 3.869 -5.349 -6.586 1.00 91.00 77 PHE A N 1
ATOM 572 C CA . PHE A 1 77 ? 3.235 -5.897 -5.384 1.00 91.00 77 PHE A CA 1
ATOM 573 C C . PHE A 1 77 ? 1.806 -6.424 -5.614 1.00 91.00 77 PHE A C 1
ATOM 575 O O . PHE A 1 77 ? 1.214 -6.974 -4.683 1.00 91.00 77 PHE A O 1
ATOM 582 N N . GLY A 1 78 ? 1.255 -6.312 -6.828 1.00 89.75 78 GLY A N 1
ATOM 583 C CA . GLY A 1 78 ? -0.079 -6.815 -7.174 1.00 89.75 78 GLY A CA 1
ATOM 584 C C . GLY A 1 78 ? -1.235 -5.904 -6.746 1.00 89.75 78 GLY A C 1
ATOM 585 O O . GLY A 1 78 ? -2.362 -6.380 -6.591 1.00 89.75 78 GLY A O 1
ATOM 586 N N . GLY A 1 79 ? -0.961 -4.617 -6.520 1.00 88.81 79 GLY A N 1
ATOM 587 C CA . GLY A 1 79 ? -1.976 -3.587 -6.290 1.00 88.81 79 GLY A CA 1
ATOM 588 C C . GLY A 1 79 ? -2.645 -3.108 -7.581 1.00 88.81 79 GLY A C 1
ATOM 589 O O . GLY A 1 79 ? -3.806 -2.710 -7.557 1.00 88.81 79 GLY A O 1
ATOM 590 N N . LEU A 1 80 ? -1.946 -3.190 -8.717 1.00 89.94 80 LEU A N 1
ATOM 591 C CA . LEU A 1 80 ? -2.462 -2.784 -10.026 1.00 89.94 80 LEU A CA 1
ATOM 592 C C . LEU A 1 80 ? -2.381 -3.934 -11.037 1.00 89.94 80 LEU A C 1
ATOM 594 O O . LEU A 1 80 ? -1.406 -4.690 -11.012 1.00 89.94 80 LEU A O 1
ATOM 598 N N . PRO A 1 81 ? -3.369 -4.062 -11.942 1.00 90.69 81 PRO A N 1
ATOM 599 C CA . PRO A 1 81 ? -3.285 -5.011 -13.041 1.00 90.69 81 PRO A CA 1
ATOM 600 C C . PRO A 1 81 ? -2.228 -4.559 -14.058 1.00 90.69 81 PRO A C 1
ATOM 602 O O . PRO A 1 81 ? -2.066 -3.367 -14.324 1.00 90.69 81 PRO A O 1
ATOM 605 N N . ILE A 1 82 ? -1.534 -5.517 -14.667 1.00 91.94 82 ILE A N 1
ATOM 606 C CA . ILE A 1 82 ? -0.539 -5.273 -15.717 1.00 91.94 82 ILE A CA 1
ATOM 607 C C . ILE A 1 82 ? -1.141 -5.752 -17.034 1.00 91.94 82 ILE A C 1
ATOM 609 O O . ILE A 1 82 ? -1.308 -6.947 -17.240 1.00 91.94 82 ILE A O 1
ATOM 613 N N . LEU A 1 83 ? -1.502 -4.814 -17.909 1.00 91.31 83 LEU A N 1
ATOM 614 C CA . LEU A 1 83 ? -2.133 -5.091 -19.212 1.00 91.31 83 LEU A CA 1
ATOM 615 C C . LEU A 1 83 ? -1.304 -4.560 -20.393 1.00 91.31 83 LEU A C 1
ATOM 617 O O . LEU A 1 83 ? -1.727 -4.629 -21.546 1.00 91.31 83 LEU A O 1
ATOM 621 N N . GLY A 1 84 ? -0.148 -3.962 -20.097 1.00 89.44 84 GLY A N 1
ATOM 622 C CA . GLY A 1 84 ? 0.700 -3.305 -21.081 1.00 89.44 84 GLY A CA 1
ATOM 623 C C . GLY A 1 84 ? 1.410 -4.301 -21.994 1.00 89.44 84 GLY A C 1
ATOM 624 O O . GLY A 1 84 ? 1.905 -5.337 -21.550 1.00 89.44 84 GLY A O 1
ATOM 625 N N . LYS A 1 85 ? 1.509 -3.937 -23.271 1.00 91.38 85 LYS A N 1
ATOM 626 C CA . LYS A 1 85 ? 2.353 -4.597 -24.269 1.00 91.38 85 LYS A CA 1
ATOM 627 C C . LYS A 1 85 ? 3.334 -3.588 -24.846 1.00 91.38 85 LYS A C 1
ATOM 629 O O . LYS A 1 85 ? 3.000 -2.413 -24.987 1.00 91.38 85 LYS A O 1
ATOM 634 N N . LEU A 1 86 ? 4.528 -4.046 -25.203 1.00 90.06 86 LEU A N 1
ATOM 635 C CA . LEU A 1 86 ? 5.545 -3.201 -25.815 1.00 90.06 86 LEU A CA 1
ATOM 636 C C . LEU A 1 86 ? 5.102 -2.766 -27.229 1.00 90.06 86 LEU A C 1
ATOM 638 O O . LEU A 1 86 ? 4.898 -3.622 -28.087 1.00 90.06 86 LEU A O 1
ATOM 642 N N . PRO A 1 87 ? 5.012 -1.455 -27.521 1.00 89.50 87 PRO A N 1
ATOM 643 C CA . PRO A 1 87 ? 4.709 -0.926 -28.849 1.00 89.50 87 PRO A CA 1
ATOM 644 C C . PRO A 1 87 ? 5.963 -0.827 -29.733 1.00 89.50 87 PRO A C 1
ATOM 646 O O . PRO A 1 87 ? 5.916 -0.278 -30.829 1.00 89.50 87 PRO A O 1
ATOM 649 N N . VAL A 1 88 ? 7.111 -1.304 -29.251 1.00 88.69 88 VAL A N 1
ATOM 650 C CA . VAL A 1 88 ? 8.394 -1.287 -29.957 1.00 88.69 88 VAL A CA 1
ATOM 651 C C . VAL A 1 88 ? 9.113 -2.611 -29.744 1.00 88.69 88 VAL A C 1
ATOM 653 O O . VAL A 1 88 ? 8.897 -3.289 -28.741 1.00 88.69 88 VAL A O 1
ATOM 656 N N . THR A 1 89 ? 10.001 -2.960 -30.669 1.00 88.69 89 THR A N 1
ATOM 657 C CA . THR A 1 89 ? 10.894 -4.112 -30.514 1.00 88.69 89 THR A CA 1
ATOM 658 C C . THR A 1 89 ? 12.120 -3.698 -29.706 1.00 88.69 89 THR A C 1
ATOM 660 O O . THR A 1 89 ? 12.966 -2.954 -30.200 1.00 88.69 89 THR A O 1
ATOM 663 N N . ALA A 1 90 ? 12.236 -4.201 -28.480 1.00 84.69 90 ALA A N 1
ATOM 664 C CA . ALA A 1 90 ? 13.391 -4.006 -27.614 1.00 84.69 90 ALA A CA 1
ATOM 665 C C . ALA A 1 90 ? 13.966 -5.378 -27.265 1.00 84.69 90 ALA A C 1
ATOM 667 O O . ALA A 1 90 ? 13.462 -6.049 -26.371 1.00 84.69 90 ALA A O 1
ATOM 668 N N . LEU A 1 91 ? 14.991 -5.819 -28.004 1.00 82.81 91 LEU A N 1
ATOM 669 C CA . LEU A 1 91 ? 15.563 -7.162 -27.856 1.00 82.81 91 LEU A CA 1
ATOM 670 C C . LEU A 1 91 ? 15.894 -7.464 -26.382 1.00 82.81 91 LEU A C 1
ATOM 672 O O . LEU A 1 91 ? 16.438 -6.589 -25.719 1.00 82.81 91 LEU A O 1
ATOM 676 N N . PRO A 1 92 ? 15.586 -8.665 -25.861 1.00 84.19 92 PRO A N 1
ATOM 677 C CA . PRO A 1 92 ? 15.047 -9.836 -26.565 1.00 84.19 92 PRO A CA 1
ATOM 678 C C . PRO A 1 92 ? 13.524 -9.811 -26.818 1.00 84.19 92 PRO A C 1
ATOM 680 O O . PRO A 1 92 ? 12.986 -10.780 -27.344 1.00 84.19 92 PRO A O 1
ATOM 683 N N . TYR A 1 93 ? 12.821 -8.735 -26.469 1.00 88.62 93 TYR A N 1
ATOM 684 C CA . TYR A 1 93 ? 11.364 -8.638 -26.536 1.00 88.62 93 TYR A CA 1
ATOM 685 C C . TYR A 1 93 ? 10.881 -8.078 -27.894 1.00 88.62 93 TYR A C 1
ATOM 687 O O . TYR A 1 93 ? 11.139 -6.909 -28.207 1.00 88.62 93 TYR A O 1
ATOM 695 N N . PRO A 1 94 ? 10.185 -8.875 -28.733 1.00 89.69 94 PRO A N 1
ATOM 696 C CA . PRO A 1 94 ? 9.587 -8.381 -29.974 1.00 89.69 94 PRO A CA 1
ATOM 697 C C . PRO A 1 94 ? 8.413 -7.422 -29.722 1.00 89.69 94 PRO A C 1
ATOM 699 O O . PRO A 1 94 ? 7.867 -7.357 -28.618 1.00 89.69 94 PRO A O 1
ATOM 702 N N . PHE A 1 95 ? 8.001 -6.705 -30.770 1.00 90.00 95 PHE A N 1
ATOM 703 C CA . PHE A 1 95 ? 6.765 -5.918 -30.789 1.00 90.00 95 PHE A CA 1
ATOM 704 C C . PHE A 1 95 ? 5.571 -6.722 -30.239 1.00 90.00 95 PHE A C 1
ATOM 706 O O . PHE A 1 95 ? 5.457 -7.921 -30.486 1.00 90.00 95 PHE A O 1
ATOM 713 N N . GLU A 1 96 ? 4.702 -6.057 -29.476 1.00 89.69 96 GLU A N 1
ATOM 714 C CA . GLU A 1 96 ? 3.552 -6.627 -28.759 1.00 89.69 96 GLU A CA 1
ATOM 715 C C . GLU A 1 96 ? 3.859 -7.637 -27.641 1.00 89.69 96 GLU A C 1
ATOM 717 O O . GLU A 1 96 ? 2.939 -8.240 -27.077 1.00 89.69 96 GLU A O 1
ATOM 722 N N . SER A 1 97 ? 5.120 -7.770 -27.229 1.00 89.19 97 SER A N 1
ATOM 723 C CA . SER A 1 97 ? 5.457 -8.560 -26.040 1.00 89.19 97 SER A CA 1
ATOM 724 C C . SER A 1 97 ? 4.889 -7.927 -24.772 1.00 89.19 97 SER A C 1
ATOM 726 O O . SER A 1 97 ? 5.093 -6.743 -24.508 1.00 89.19 97 SER A O 1
ATOM 728 N N . GLY A 1 98 ? 4.207 -8.726 -23.958 1.00 88.81 98 GLY A N 1
ATOM 729 C CA . GLY A 1 98 ? 3.664 -8.319 -22.666 1.00 88.81 98 GLY A CA 1
ATOM 730 C C . GLY A 1 98 ? 2.906 -9.470 -22.016 1.00 88.81 98 GLY A C 1
ATOM 731 O O . GLY A 1 98 ? 2.375 -10.339 -22.710 1.00 88.81 98 GLY A O 1
ATOM 732 N N . ILE A 1 99 ? 2.879 -9.492 -20.685 1.00 90.75 99 ILE A N 1
ATOM 733 C CA . ILE A 1 99 ? 2.131 -10.482 -19.906 1.00 90.75 99 ILE A CA 1
ATOM 734 C C . ILE A 1 99 ? 0.923 -9.779 -19.300 1.00 90.75 99 ILE A C 1
ATOM 736 O O . ILE A 1 99 ? 1.074 -8.777 -18.605 1.00 90.75 99 ILE A O 1
ATOM 740 N N . ASN A 1 100 ? -0.264 -10.337 -19.535 1.00 90.50 100 ASN A N 1
ATOM 741 C CA . ASN A 1 100 ? -1.498 -9.828 -18.953 1.00 90.50 100 ASN A CA 1
ATOM 742 C C . ASN A 1 100 ? -1.725 -10.450 -17.573 1.00 90.50 100 ASN A C 1
ATOM 744 O O . ASN A 1 100 ? -1.958 -11.652 -17.452 1.00 90.50 100 ASN A O 1
ATOM 748 N N . ILE A 1 101 ? -1.696 -9.614 -16.541 1.00 89.31 101 ILE A N 1
ATOM 749 C CA . ILE A 1 101 ? -2.022 -9.961 -15.160 1.00 89.31 101 ILE A CA 1
ATOM 750 C C . ILE A 1 101 ? -3.224 -9.111 -14.757 1.00 89.31 101 ILE A C 1
ATOM 752 O O . ILE A 1 101 ? -3.096 -7.926 -14.460 1.00 89.31 101 ILE A O 1
ATOM 756 N N . THR A 1 102 ? -4.410 -9.715 -14.773 1.00 86.44 102 THR A N 1
ATOM 757 C CA . THR A 1 102 ? -5.677 -9.037 -14.452 1.00 86.44 102 THR A CA 1
ATOM 758 C C . THR A 1 102 ? -6.012 -9.064 -12.964 1.00 86.44 102 THR A C 1
ATOM 760 O O . THR A 1 102 ? -6.835 -8.280 -12.505 1.00 86.44 102 THR A O 1
ATOM 763 N N . THR A 1 103 ? -5.408 -9.979 -12.208 1.00 83.19 103 THR A N 1
ATOM 764 C CA . THR A 1 103 ? -5.742 -10.197 -10.800 1.00 83.19 103 THR A CA 1
ATOM 765 C C . THR A 1 103 ? -5.013 -9.199 -9.909 1.00 83.19 103 THR A C 1
ATOM 767 O O . THR A 1 103 ? -3.786 -9.228 -9.819 1.00 83.19 103 THR A O 1
ATOM 770 N N . THR A 1 104 ? -5.768 -8.370 -9.194 1.00 84.75 104 THR A N 1
ATOM 771 C CA . THR A 1 104 ? -5.260 -7.568 -8.078 1.00 84.75 104 THR A CA 1
ATOM 772 C C . THR A 1 104 ? -5.428 -8.349 -6.777 1.00 84.75 104 THR A C 1
ATOM 774 O O . THR A 1 104 ? -6.461 -8.968 -6.526 1.00 84.75 104 THR A O 1
ATOM 777 N N . THR A 1 105 ? -4.384 -8.376 -5.953 1.00 85.31 105 THR A N 1
ATOM 778 C CA . THR A 1 105 ? -4.383 -9.101 -4.665 1.00 85.31 105 THR A CA 1
ATOM 779 C C . THR A 1 105 ? -4.175 -8.174 -3.475 1.00 85.31 105 THR A C 1
ATOM 781 O O . THR A 1 105 ? -4.382 -8.582 -2.332 1.00 85.31 105 THR A O 1
ATOM 784 N N . ARG A 1 106 ? -3.767 -6.927 -3.729 1.00 89.06 106 ARG A N 1
ATOM 785 C CA . ARG A 1 106 ? -3.474 -5.929 -2.702 1.00 89.06 106 ARG A CA 1
ATOM 786 C C . ARG A 1 106 ? -4.242 -4.639 -2.933 1.00 89.06 106 ARG A C 1
ATOM 788 O O . ARG A 1 106 ? -4.681 -4.349 -4.041 1.00 89.06 106 ARG A O 1
ATOM 795 N N . ILE A 1 107 ? -4.349 -3.869 -1.856 1.00 90.69 107 ILE A N 1
ATOM 796 C CA . ILE A 1 107 ? -4.842 -2.496 -1.888 1.00 90.69 107 ILE A CA 1
ATOM 797 C C . ILE A 1 107 ? -3.825 -1.632 -2.645 1.00 90.69 107 ILE A C 1
ATOM 799 O O . ILE A 1 107 ? -2.617 -1.774 -2.439 1.00 90.69 107 ILE A O 1
ATOM 803 N N . SER A 1 108 ? -4.320 -0.763 -3.522 1.00 91.44 108 SER A N 1
ATOM 804 C CA . SER A 1 108 ? -3.520 0.215 -4.269 1.00 91.44 108 SER A CA 1
ATOM 805 C C . SER A 1 108 ? -3.782 1.639 -3.791 1.00 91.44 108 SER A C 1
ATOM 807 O O . SER A 1 108 ? -4.694 1.884 -3.008 1.00 91.44 108 SER A O 1
ATOM 809 N N . PHE A 1 109 ? -2.987 2.576 -4.281 1.00 90.69 109 PHE A N 1
ATOM 810 C CA . PHE A 1 109 ? -3.110 4.010 -4.086 1.00 90.69 109 PHE A CA 1
ATOM 811 C C . PHE A 1 109 ? -3.231 4.683 -5.450 1.00 90.69 109 PHE A C 1
ATOM 813 O O . PHE A 1 109 ? -2.569 4.282 -6.413 1.00 90.69 109 PHE A O 1
ATOM 820 N N . GLY A 1 110 ? -4.048 5.721 -5.542 1.00 89.44 110 GLY A N 1
ATOM 821 C CA . GLY A 1 110 ? -4.109 6.539 -6.745 1.00 89.44 110 GLY A CA 1
ATOM 822 C C . GLY A 1 110 ? -5.104 7.675 -6.625 1.00 89.44 110 GLY A C 1
ATOM 823 O O . GLY A 1 110 ? -5.607 7.957 -5.546 1.00 89.44 110 GLY A O 1
ATOM 824 N N . GLU A 1 111 ? -5.394 8.306 -7.756 1.00 89.69 111 GLU A N 1
ATOM 825 C CA . GLU A 1 111 ? -6.234 9.500 -7.780 1.00 89.69 111 GLU A CA 1
ATOM 826 C C . GLU A 1 111 ? -7.733 9.170 -7.630 1.00 89.69 111 GLU A C 1
ATOM 828 O O . GLU A 1 111 ? -8.182 8.122 -8.128 1.00 89.69 111 GLU A O 1
ATOM 833 N N . PRO A 1 112 ? -8.531 10.055 -7.004 1.00 90.62 112 PRO A N 1
ATOM 834 C CA . PRO A 1 112 ? -9.986 9.916 -6.879 1.00 90.62 112 PRO A CA 1
ATOM 835 C C . PRO A 1 112 ? -10.712 9.690 -8.205 1.00 90.62 112 PRO A C 1
ATOM 837 O O . PRO A 1 112 ? -11.618 8.854 -8.295 1.00 90.62 112 PRO A O 1
ATOM 840 N N . GLU A 1 113 ? -10.275 10.357 -9.268 1.00 91.81 113 GLU A N 1
ATOM 841 C CA . GLU A 1 113 ? -10.878 10.261 -10.596 1.00 91.81 113 GLU A CA 1
ATOM 842 C C . GLU A 1 113 ? -10.776 8.834 -11.143 1.00 91.81 113 GLU A C 1
ATOM 844 O O . GLU A 1 113 ? -11.664 8.366 -11.858 1.00 91.81 113 GLU A O 1
ATOM 849 N N . SER A 1 114 ? -9.735 8.093 -10.749 1.00 87.81 114 SER A N 1
ATOM 850 C CA . SER A 1 114 ? -9.511 6.717 -11.202 1.00 87.81 114 SER A CA 1
ATOM 851 C C . SER A 1 114 ? -10.540 5.709 -10.675 1.00 87.81 114 SER A C 1
ATOM 853 O O . SER A 1 114 ? -10.602 4.589 -11.181 1.00 87.81 114 SER A O 1
ATOM 855 N N . VAL A 1 115 ? -11.344 6.094 -9.680 1.00 90.19 115 VAL A N 1
ATOM 856 C CA . VAL A 1 115 ? -12.476 5.312 -9.143 1.00 90.19 115 VAL A CA 1
ATOM 857 C C . VAL A 1 115 ? -13.809 6.049 -9.322 1.00 90.19 115 VAL A C 1
ATOM 859 O O . VAL A 1 115 ? -14.812 5.707 -8.688 1.00 90.19 115 VAL A O 1
ATOM 862 N N . GLY A 1 116 ? -13.843 7.084 -10.168 1.00 91.56 116 GLY A N 1
ATOM 863 C CA . GLY A 1 116 ? -15.033 7.901 -10.408 1.00 91.56 116 GLY A CA 1
ATOM 864 C C . GLY A 1 116 ? -15.469 8.713 -9.188 1.00 91.56 116 GLY A C 1
ATOM 865 O O . GLY A 1 116 ? -16.668 8.876 -8.962 1.00 91.56 116 GLY A O 1
ATOM 866 N N . MET A 1 117 ? -14.520 9.150 -8.360 1.00 92.38 117 MET A N 1
ATOM 867 C CA . MET A 1 117 ? -14.750 10.128 -7.298 1.00 92.38 117 MET A CA 1
ATOM 868 C C . MET A 1 117 ? -14.236 11.497 -7.733 1.00 92.38 117 MET A C 1
ATOM 870 O O . MET A 1 117 ? -13.290 11.601 -8.507 1.00 92.38 117 MET A O 1
ATOM 874 N N . ASP A 1 118 ? -14.883 12.538 -7.228 1.00 92.56 118 ASP A N 1
ATOM 875 C CA . ASP A 1 118 ? -14.516 13.920 -7.499 1.00 92.56 118 ASP A CA 1
ATOM 876 C C . ASP A 1 118 ? -13.540 14.435 -6.430 1.00 92.56 118 ASP A C 1
ATOM 878 O O . ASP A 1 118 ? -13.843 14.412 -5.230 1.00 92.56 118 ASP A O 1
ATOM 882 N N . SER A 1 119 ? -12.369 14.900 -6.869 1.00 89.94 119 SER A N 1
ATOM 883 C CA . SER A 1 119 ? -11.336 15.443 -5.984 1.00 89.94 119 SER A CA 1
ATOM 884 C C . SER A 1 119 ? -11.789 16.711 -5.261 1.00 89.94 119 SER A C 1
ATOM 886 O O . SER A 1 119 ? -11.420 16.916 -4.103 1.00 89.94 119 SER A O 1
ATOM 888 N N . GLU A 1 120 ? -12.634 17.545 -5.879 1.00 90.25 120 GLU A N 1
ATOM 889 C CA . GLU A 1 120 ? -13.152 18.753 -5.221 1.00 90.25 120 GLU A CA 1
ATOM 890 C C . GLU A 1 120 ? -14.046 18.404 -4.027 1.00 90.25 120 GLU A C 1
ATOM 892 O O . GLU A 1 120 ? -13.945 19.011 -2.957 1.00 90.25 120 GLU A O 1
ATOM 897 N N . THR A 1 121 ? -14.877 17.374 -4.167 1.00 89.94 121 THR A N 1
ATOM 898 C CA . THR A 1 121 ? -15.699 16.853 -3.073 1.00 89.94 121 THR A CA 1
ATOM 899 C C . THR A 1 121 ? -14.837 16.321 -1.929 1.00 89.94 121 THR A C 1
ATOM 901 O O . THR A 1 121 ? -15.153 16.571 -0.764 1.00 89.94 121 THR A O 1
ATOM 904 N N . LEU A 1 122 ? -13.731 15.634 -2.229 1.00 90.12 122 LEU A N 1
ATOM 905 C CA . LEU A 1 122 ? -12.807 15.140 -1.203 1.00 90.12 122 LEU A CA 1
ATOM 906 C C . LEU A 1 122 ? -12.053 16.265 -0.491 1.00 90.12 122 LEU A C 1
ATOM 908 O O . LEU A 1 122 ? -11.788 16.140 0.701 1.00 90.12 122 LEU A O 1
ATOM 912 N N . ASN A 1 123 ? -11.792 17.396 -1.148 1.00 90.06 123 ASN A N 1
ATOM 913 C CA . ASN A 1 123 ? -11.198 18.561 -0.484 1.00 90.06 123 ASN A CA 1
ATOM 914 C C . ASN A 1 123 ? -12.096 19.139 0.624 1.00 90.06 123 ASN A C 1
ATOM 916 O O . ASN A 1 123 ? -11.588 19.724 1.579 1.00 90.06 123 ASN A O 1
ATOM 920 N N . ARG A 1 124 ? -13.416 18.909 0.585 1.00 92.75 124 ARG A N 1
ATOM 921 C CA . ARG A 1 124 ? -14.309 19.273 1.703 1.00 92.75 124 ARG A CA 1
ATOM 922 C C . ARG A 1 124 ? -14.007 18.482 2.980 1.00 92.75 124 ARG A C 1
ATOM 924 O O . ARG A 1 124 ? -14.332 18.946 4.071 1.00 92.75 124 ARG A O 1
ATOM 931 N N . LEU A 1 125 ? -13.374 17.309 2.873 1.00 93.06 125 LEU A N 1
ATOM 932 C CA . LEU A 1 125 ? -12.902 16.556 4.038 1.00 93.06 125 LEU A CA 1
ATOM 933 C C . LEU A 1 125 ? -11.759 17.285 4.746 1.00 93.06 125 LEU A C 1
ATOM 935 O O . LEU A 1 125 ? -11.728 17.282 5.975 1.00 93.06 125 LEU A O 1
ATOM 939 N N . ASP A 1 126 ? -10.877 17.962 4.003 1.00 93.00 126 ASP A N 1
ATOM 940 C CA . ASP A 1 126 ? -9.828 18.802 4.590 1.00 93.00 126 ASP A CA 1
ATOM 941 C C . ASP A 1 126 ? -10.459 19.931 5.415 1.00 93.00 126 ASP A C 1
ATOM 943 O O . ASP A 1 126 ? -10.035 20.207 6.538 1.00 93.00 126 ASP A O 1
ATOM 947 N N . GLU A 1 127 ? -11.491 20.588 4.880 1.00 93.25 127 GLU A N 1
ATOM 948 C CA . GLU A 1 127 ? -12.205 21.655 5.587 1.00 93.25 127 GLU A CA 1
ATOM 949 C C . GLU A 1 127 ? -12.872 21.136 6.860 1.00 93.25 127 GLU A C 1
ATOM 951 O O . GLU A 1 127 ? -12.726 21.746 7.922 1.00 93.25 127 GLU A O 1
ATOM 956 N N . LEU A 1 128 ? -13.540 19.983 6.777 1.00 93.56 128 LEU A N 1
ATOM 957 C CA . LEU A 1 128 ? -14.182 19.340 7.919 1.00 93.56 128 LEU A CA 1
ATOM 958 C C . LEU A 1 128 ? -13.165 18.942 8.996 1.00 93.56 128 LEU A C 1
ATOM 960 O O . LEU A 1 128 ? -13.382 19.216 10.175 1.00 93.56 128 LEU A O 1
ATOM 9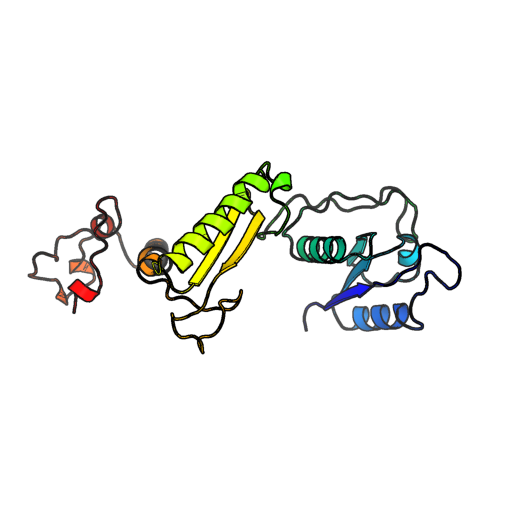64 N N . ALA A 1 129 ? -12.043 18.333 8.608 1.00 93.88 129 ALA A N 1
ATOM 965 C CA . ALA A 1 129 ? -10.977 17.951 9.532 1.00 93.88 129 ALA A CA 1
ATOM 966 C C . ALA A 1 129 ? -10.384 19.176 10.241 1.00 93.88 129 ALA A C 1
ATOM 968 O O . ALA A 1 129 ? -10.203 19.182 11.461 1.00 93.88 129 ALA A O 1
ATOM 969 N N . ASN A 1 130 ? -10.140 20.250 9.490 1.00 92.62 130 ASN A N 1
ATOM 970 C CA . ASN A 1 130 ? -9.648 21.501 10.052 1.00 92.62 130 ASN A CA 1
ATOM 971 C C . ASN A 1 130 ? -10.678 22.171 10.973 1.00 92.62 130 ASN A C 1
ATOM 973 O O . ASN A 1 130 ? -10.295 22.727 12.002 1.00 92.62 130 ASN A O 1
ATOM 977 N N . ASP A 1 131 ? -11.970 22.121 10.647 1.00 94.56 131 ASP A N 1
ATOM 978 C CA . ASP A 1 131 ? -13.042 22.632 11.507 1.00 94.56 131 ASP A CA 1
ATOM 979 C C . ASP A 1 131 ? -13.156 21.835 12.817 1.00 94.56 131 ASP A C 1
ATOM 981 O O . ASP A 1 131 ? -13.249 22.431 13.893 1.00 94.56 131 ASP A O 1
ATOM 985 N N . LEU A 1 132 ? -13.041 20.503 12.759 1.00 93.44 132 LEU A N 1
ATOM 986 C CA . LEU A 1 132 ? -13.010 19.631 13.942 1.00 93.44 132 LEU A CA 1
ATOM 987 C C . LEU A 1 132 ? -11.869 19.999 14.899 1.00 93.44 132 LEU A C 1
ATOM 989 O O . LEU A 1 132 ? -12.079 20.079 16.114 1.00 93.44 132 LEU A O 1
ATOM 993 N N . ILE A 1 133 ? -10.678 20.267 14.358 1.00 92.81 133 ILE A N 1
ATOM 994 C CA . ILE A 1 133 ? -9.511 20.678 15.148 1.00 92.81 133 ILE A CA 1
ATOM 995 C C . ILE A 1 133 ? -9.704 22.091 15.708 1.00 92.81 133 ILE A C 1
ATOM 997 O O . ILE A 1 133 ? -9.448 22.324 16.891 1.00 92.81 133 ILE A O 1
ATOM 1001 N N . LYS A 1 134 ? -10.204 23.035 14.897 1.00 92.62 134 LYS A N 1
ATOM 1002 C CA . LYS A 1 134 ? -10.483 24.419 15.328 1.00 92.62 134 LYS A CA 1
ATOM 1003 C C . LYS A 1 134 ? -11.497 24.477 16.467 1.00 92.62 134 LYS A C 1
ATOM 1005 O O . LYS A 1 134 ? -11.306 25.241 17.408 1.00 92.62 134 LYS A O 1
ATOM 1010 N N . LYS A 1 135 ? -12.543 23.652 16.408 1.00 94.12 135 LYS A N 1
ATOM 1011 C CA . LYS A 1 135 ? -13.567 23.524 17.459 1.00 94.12 135 LYS A CA 1
ATOM 1012 C C . LYS A 1 135 ? -13.092 22.734 18.678 1.00 94.12 135 LYS A C 1
ATOM 1014 O O . LYS A 1 135 ? -13.869 22.531 19.605 1.00 94.12 135 LYS A O 1
ATOM 1019 N N . GLN A 1 136 ? -11.841 22.274 18.672 1.00 90.12 136 GLN A N 1
ATOM 1020 C CA . GLN A 1 136 ? -11.256 21.430 19.707 1.00 90.12 136 GLN A CA 1
ATOM 1021 C C . GLN A 1 136 ? -12.061 20.148 19.970 1.00 90.12 136 GLN A C 1
ATOM 1023 O O . GLN A 1 136 ? -11.991 19.598 21.064 1.00 90.12 136 GLN A O 1
ATOM 1028 N N . ALA A 1 137 ? -12.787 19.633 18.972 1.00 90.69 137 ALA A N 1
ATOM 1029 C CA . ALA A 1 137 ? -13.505 18.364 19.090 1.00 90.69 137 ALA A CA 1
ATOM 1030 C C . ALA A 1 137 ? -12.542 17.162 19.084 1.00 90.69 137 ALA A C 1
ATOM 1032 O O . ALA A 1 137 ? -12.811 16.150 19.723 1.00 90.69 137 ALA A O 1
ATOM 1033 N N . SER A 1 138 ? -11.403 17.292 18.394 1.00 89.88 138 SER A N 1
ATOM 1034 C CA . SER A 1 138 ? -10.275 16.357 18.442 1.00 89.88 138 SER A CA 1
ATOM 1035 C C . SER A 1 138 ? -8.954 17.129 18.295 1.00 89.88 138 SER A C 1
ATOM 1037 O O . SER A 1 138 ? -8.923 18.105 17.541 1.00 89.88 138 SER A O 1
ATOM 1039 N N . PRO A 1 139 ? -7.855 16.735 18.967 1.00 90.44 139 PRO A N 1
ATOM 1040 C CA . PRO A 1 139 ? -6.546 17.369 18.777 1.00 90.44 139 PRO A CA 1
ATOM 1041 C C . PRO A 1 139 ? -5.920 17.064 17.402 1.00 90.44 139 PRO A C 1
ATOM 1043 O O . PRO A 1 139 ? -5.154 17.878 16.879 1.00 90.44 139 PRO A O 1
ATOM 1046 N N . GLY A 1 140 ? -6.264 15.923 16.803 1.00 91.69 140 GLY A N 1
ATOM 1047 C CA . GLY A 1 140 ? -5.779 15.481 15.499 1.00 91.69 140 GLY A CA 1
ATOM 1048 C C . GLY A 1 140 ? -6.554 14.270 14.987 1.00 91.69 140 GLY A C 1
ATOM 1049 O O . GLY A 1 140 ? -7.326 13.656 15.726 1.00 91.69 140 GLY A O 1
ATOM 1050 N N . CYS A 1 141 ? -6.395 13.950 13.708 1.00 91.75 141 CYS A N 1
ATOM 1051 C CA . CYS A 1 141 ? -7.046 12.805 13.078 1.00 91.75 141 CYS A CA 1
ATOM 1052 C C . CYS A 1 141 ? -6.328 12.391 11.794 1.00 91.75 141 CYS A C 1
ATOM 1054 O O . CYS A 1 141 ? -5.592 13.174 11.198 1.00 91.75 141 CYS A O 1
ATOM 1056 N N . GLU A 1 142 ? -6.593 11.167 11.358 1.00 92.62 142 GLU A N 1
ATOM 1057 C CA . GLU A 1 142 ? -6.231 10.667 10.041 1.00 92.62 142 GLU A CA 1
ATOM 1058 C C . GLU A 1 142 ? -7.509 10.270 9.309 1.00 92.62 142 GLU A C 1
ATOM 1060 O O . GLU A 1 142 ? -8.383 9.602 9.868 1.00 92.62 142 GLU A O 1
ATOM 1065 N N . LEU A 1 143 ? -7.632 10.727 8.069 1.00 93.25 143 LEU A N 1
ATOM 1066 C CA . LEU A 1 143 ? -8.766 10.441 7.210 1.00 93.25 143 LEU A CA 1
ATOM 1067 C C . LEU A 1 143 ? -8.286 9.618 6.020 1.00 93.25 143 LEU A C 1
ATOM 1069 O O . LEU A 1 143 ? -7.448 10.067 5.238 1.00 93.25 143 LEU A O 1
ATOM 1073 N N . LEU A 1 144 ? -8.863 8.425 5.888 1.00 92.88 144 LEU A N 1
ATOM 1074 C CA . LEU A 1 144 ? -8.590 7.476 4.818 1.00 92.88 144 LEU A CA 1
ATOM 1075 C C . LEU A 1 144 ? -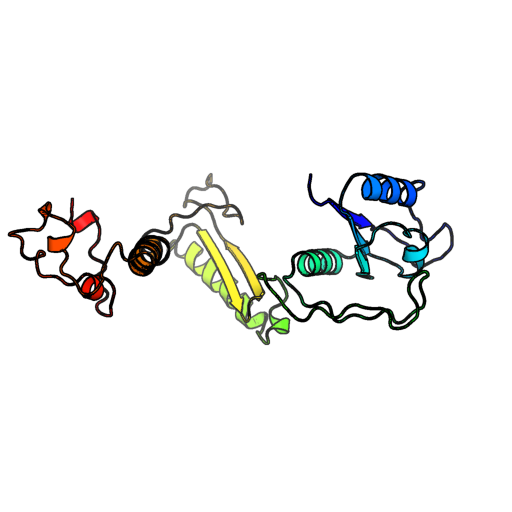9.885 7.189 4.056 1.00 92.88 144 LEU A C 1
ATOM 1077 O O . LEU A 1 144 ? -10.881 6.776 4.654 1.00 92.88 144 LEU A O 1
ATOM 1081 N N . VAL A 1 145 ? -9.868 7.360 2.736 1.00 94.19 145 VAL A N 1
ATOM 1082 C CA . VAL A 1 145 ? -10.971 6.974 1.852 1.00 94.19 145 VAL A CA 1
ATOM 1083 C C . VAL A 1 145 ? -10.463 5.983 0.822 1.00 94.19 145 VAL A C 1
ATOM 1085 O O . VAL A 1 145 ? -9.505 6.240 0.091 1.00 94.19 145 VAL A O 1
ATOM 1088 N N . MET A 1 146 ? -11.136 4.839 0.769 1.00 93.25 146 MET A N 1
ATOM 1089 C CA . MET A 1 146 ? -10.840 3.755 -0.152 1.00 93.25 146 MET A CA 1
ATOM 1090 C C . MET A 1 146 ? -12.111 3.353 -0.892 1.00 93.25 146 MET A C 1
ATOM 1092 O O . MET A 1 146 ? -13.160 3.162 -0.275 1.00 93.25 146 MET A O 1
ATOM 1096 N N . LYS A 1 147 ? -11.998 3.179 -2.207 1.00 91.88 147 LYS A N 1
ATOM 1097 C CA . LYS A 1 147 ? -13.065 2.674 -3.072 1.00 91.88 147 LYS A CA 1
ATOM 1098 C C . LYS A 1 147 ? -12.472 1.670 -4.058 1.00 91.88 147 LYS A C 1
ATOM 1100 O O . LYS A 1 147 ? -11.365 1.867 -4.543 1.00 91.88 147 LYS A O 1
ATOM 1105 N N . ASP A 1 148 ? -13.181 0.569 -4.299 1.00 88.62 148 ASP A N 1
ATOM 1106 C CA . ASP A 1 148 ? -12.777 -0.486 -5.242 1.00 88.62 148 ASP A CA 1
ATOM 1107 C C . ASP A 1 148 ? -11.349 -1.027 -5.006 1.00 88.62 148 ASP A C 1
ATOM 1109 O O . ASP A 1 148 ? -10.597 -1.304 -5.936 1.00 88.62 148 ASP A O 1
ATOM 1113 N N . GLY A 1 149 ? -10.950 -1.157 -3.732 1.00 87.69 149 GLY A N 1
ATOM 1114 C CA . GLY A 1 149 ? -9.614 -1.634 -3.348 1.00 87.69 149 GLY A CA 1
ATOM 1115 C C . GLY A 1 149 ? -8.480 -0.634 -3.603 1.00 87.69 149 GLY A C 1
ATOM 1116 O O . GLY A 1 149 ? -7.309 -1.011 -3.529 1.00 87.69 149 GLY A O 1
ATOM 1117 N N . LYS A 1 150 ? -8.803 0.631 -3.889 1.00 90.69 150 LYS A N 1
ATOM 1118 C CA . LYS A 1 150 ? -7.841 1.716 -4.078 1.00 90.69 150 LYS A CA 1
ATOM 1119 C C . LYS A 1 150 ? -8.069 2.833 -3.066 1.00 90.69 150 LYS A C 1
ATOM 1121 O O . LYS A 1 150 ? -9.172 3.365 -2.945 1.00 90.69 150 LYS A O 1
ATOM 1126 N N . VAL A 1 151 ? -7.024 3.174 -2.327 1.00 93.75 151 VAL A N 1
ATOM 1127 C CA . VAL A 1 151 ? -6.962 4.351 -1.466 1.00 93.75 151 VAL A CA 1
ATOM 1128 C C . VAL A 1 151 ? -6.817 5.574 -2.357 1.00 93.75 151 VAL A C 1
ATOM 1130 O O . VAL A 1 151 ? -5.868 5.670 -3.135 1.00 93.75 151 VAL A O 1
ATOM 1133 N N . VAL A 1 152 ? -7.766 6.493 -2.236 1.00 93.62 152 VAL A N 1
ATOM 1134 C CA . VAL A 1 152 ? -7.820 7.717 -3.049 1.00 93.62 152 VAL A CA 1
ATOM 1135 C C . VAL A 1 152 ? -7.668 8.992 -2.245 1.00 93.62 152 VAL A C 1
ATOM 1137 O O . VAL A 1 152 ? -7.512 10.076 -2.792 1.00 93.62 152 VAL A O 1
ATOM 1140 N N . TYR A 1 153 ? -7.705 8.865 -0.926 1.00 93.19 153 TYR A N 1
ATOM 1141 C CA . TYR A 1 153 ? -7.479 9.967 -0.018 1.00 93.19 153 TYR A CA 1
ATOM 1142 C C . TYR A 1 153 ? -6.879 9.406 1.264 1.00 93.19 153 TYR A C 1
ATOM 1144 O O . TYR A 1 153 ? -7.451 8.496 1.862 1.00 93.19 153 TYR A O 1
ATOM 1152 N N . SER A 1 154 ? -5.728 9.931 1.668 1.00 92.88 154 SER A N 1
ATOM 1153 C CA . SER A 1 154 ? -5.062 9.599 2.925 1.00 92.88 154 SER A CA 1
ATOM 1154 C C . SER A 1 154 ? -4.360 10.854 3.413 1.00 92.88 154 SER A C 1
ATOM 1156 O O . SER A 1 154 ? -3.359 11.261 2.824 1.00 92.88 154 SER A O 1
ATOM 1158 N N . LYS A 1 155 ? -4.921 11.520 4.422 1.00 92.94 155 LYS A N 1
ATOM 1159 C CA . LYS A 1 155 ? -4.351 12.754 4.973 1.00 92.94 155 LYS A CA 1
ATOM 1160 C C . LYS A 1 155 ? -4.460 12.775 6.487 1.00 92.94 155 LYS A C 1
ATOM 1162 O O . LYS A 1 155 ? -5.475 12.377 7.061 1.00 92.94 155 LYS A O 1
ATOM 1167 N N . GLN A 1 156 ? -3.416 13.293 7.118 1.00 94.50 156 GLN A N 1
ATOM 1168 C CA . GLN A 1 156 ? -3.330 13.477 8.558 1.00 94.50 156 GLN A CA 1
ATOM 1169 C C . GLN A 1 156 ? -3.451 14.958 8.906 1.00 94.50 156 GLN A C 1
ATOM 1171 O O . GLN A 1 156 ? -2.924 15.830 8.215 1.00 94.50 156 GLN A O 1
ATOM 1176 N N . PHE A 1 157 ? -4.139 15.241 10.005 1.00 93.50 157 PHE A N 1
ATOM 1177 C CA . PHE A 1 157 ? -4.428 16.590 10.464 1.00 93.50 157 PHE A CA 1
ATOM 1178 C C . PHE A 1 157 ? -4.143 16.725 11.960 1.00 93.50 157 PHE A C 1
ATOM 1180 O O . PHE A 1 157 ? -4.413 15.824 12.755 1.00 93.50 157 PHE A O 1
ATOM 1187 N N . GLY A 1 158 ? -3.663 17.901 12.365 1.00 92.06 158 GLY A N 1
ATOM 1188 C CA . GLY A 1 158 ? -3.510 18.263 13.773 1.00 92.06 158 GLY A CA 1
ATOM 1189 C C . GLY A 1 158 ? -2.347 17.570 14.486 1.00 92.06 158 GLY A C 1
ATOM 1190 O O . GLY A 1 158 ? -1.296 17.294 13.905 1.00 92.06 158 GLY A O 1
ATOM 1191 N N . LYS A 1 159 ? -2.513 17.370 15.794 1.00 92.50 159 LYS A N 1
ATOM 1192 C CA . LYS A 1 159 ? -1.485 16.878 16.721 1.00 92.50 159 LYS A CA 1
ATOM 1193 C C . LYS A 1 159 ? -2.049 15.800 17.641 1.00 92.50 159 LYS A C 1
ATOM 1195 O O . LYS A 1 159 ? -3.257 15.618 17.736 1.00 92.50 159 LYS A O 1
ATOM 1200 N N . TYR A 1 160 ? -1.178 15.119 18.377 1.00 89.31 160 TYR A N 1
ATOM 1201 C CA . TYR A 1 160 ? -1.596 14.076 19.322 1.00 89.31 160 TYR A CA 1
ATOM 1202 C C . TYR A 1 160 ? -2.409 14.649 20.491 1.00 89.31 160 TYR A C 1
ATOM 1204 O O . TYR A 1 160 ? -3.323 14.014 21.006 1.00 89.31 160 TYR A O 1
ATOM 1212 N N . THR A 1 161 ? -2.069 15.860 20.933 1.00 88.00 161 THR A N 1
ATOM 1213 C CA . THR A 1 161 ? -2.733 16.562 22.038 1.00 88.00 161 THR A CA 1
ATOM 1214 C C . THR A 1 161 ? -2.839 18.054 21.733 1.00 88.00 161 THR A C 1
ATOM 1216 O O . THR A 1 161 ? -2.126 18.570 20.873 1.00 88.00 161 THR A O 1
ATOM 1219 N N . TYR A 1 162 ? -3.678 18.779 22.479 1.00 87.50 162 TYR A N 1
ATOM 1220 C CA . TYR A 1 162 ? -3.854 20.232 22.319 1.00 87.50 162 TYR A CA 1
ATOM 1221 C C . TYR A 1 162 ? -2.628 21.069 22.721 1.00 87.50 162 TYR A C 1
ATOM 1223 O O . TYR A 1 162 ? -2.620 22.284 22.541 1.00 87.50 162 TYR A O 1
ATOM 1231 N N . SER A 1 163 ? -1.589 20.452 23.293 1.00 86.62 163 SER A N 1
ATOM 1232 C CA . SER A 1 163 ? -0.381 21.170 23.694 1.00 86.62 163 SER A CA 1
ATOM 1233 C C . SER A 1 163 ? 0.400 21.667 22.477 1.00 86.62 163 SER A C 1
ATOM 1235 O O . SER A 1 163 ? 0.628 20.936 21.513 1.00 86.62 163 SER A O 1
ATOM 1237 N N . ASN A 1 164 ? 0.925 22.890 22.557 1.00 77.81 164 ASN A N 1
ATOM 1238 C CA . ASN A 1 164 ? 1.751 23.462 21.491 1.00 77.81 164 ASN A CA 1
ATOM 1239 C C . ASN A 1 164 ? 3.015 22.637 21.204 1.00 77.81 164 ASN A C 1
ATOM 1241 O O . ASN A 1 164 ? 3.458 22.601 20.056 1.00 77.81 164 ASN A O 1
ATOM 1245 N N . LYS A 1 165 ? 3.541 21.931 22.215 1.00 83.44 165 LYS A N 1
ATOM 1246 C CA . LYS A 1 165 ? 4.714 21.044 22.105 1.00 83.44 165 LYS A CA 1
ATOM 1247 C C . LYS A 1 165 ? 4.375 19.628 21.618 1.00 83.44 165 LYS A C 1
ATOM 1249 O O . LYS A 1 165 ? 5.266 18.789 21.548 1.00 83.44 165 LYS A O 1
ATOM 1254 N N . SER A 1 166 ? 3.104 19.348 21.337 1.00 88.12 166 SER A N 1
ATOM 1255 C CA . SER A 1 166 ? 2.656 18.026 20.907 1.00 88.12 166 SER A CA 1
ATOM 1256 C C . SER A 1 166 ? 3.099 17.709 19.480 1.00 88.12 166 SER A C 1
ATOM 1258 O O . SER A 1 166 ? 3.184 18.607 18.635 1.00 88.12 166 SER A O 1
ATOM 1260 N N . GLN A 1 167 ? 3.384 16.433 19.225 1.00 89.06 167 GLN A N 1
ATOM 1261 C CA . GLN A 1 167 ? 3.797 15.942 17.913 1.00 89.06 167 GLN A CA 1
ATOM 1262 C C . GLN A 1 167 ? 2.629 15.994 16.924 1.00 89.06 167 GLN A C 1
ATOM 1264 O O . GLN A 1 167 ? 1.473 15.785 17.299 1.00 89.06 167 GLN A O 1
ATOM 1269 N N . ALA A 1 168 ? 2.944 16.304 15.666 1.00 91.19 168 ALA A N 1
ATOM 1270 C CA . ALA A 1 168 ? 1.981 16.244 14.575 1.00 91.19 168 ALA A CA 1
ATOM 1271 C C . ALA A 1 168 ? 1.626 14.787 14.262 1.00 91.19 168 ALA A C 1
ATOM 1273 O O . ALA A 1 168 ? 2.479 13.904 14.369 1.00 91.19 168 ALA A O 1
ATOM 1274 N N . VAL A 1 169 ? 0.374 14.560 13.866 1.00 91.81 169 VAL A N 1
ATOM 1275 C CA . VAL A 1 169 ? -0.056 13.254 13.361 1.00 91.81 169 VAL A CA 1
ATOM 1276 C C . VAL A 1 169 ? 0.658 12.971 12.040 1.00 91.81 169 VAL A C 1
ATOM 1278 O O . VAL A 1 169 ? 0.793 13.853 11.195 1.00 91.81 169 VAL A O 1
ATOM 1281 N N . ASN A 1 170 ? 1.127 11.741 11.882 1.00 91.62 170 ASN A N 1
ATOM 1282 C CA . ASN A 1 170 ? 1.763 11.228 10.674 1.00 91.62 170 ASN A CA 1
ATOM 1283 C C . ASN A 1 170 ? 1.212 9.831 10.336 1.00 91.62 170 ASN A C 1
ATOM 1285 O O . ASN A 1 170 ? 0.537 9.222 11.159 1.00 91.62 170 ASN A O 1
ATOM 1289 N N . GLU A 1 171 ? 1.552 9.301 9.162 1.00 86.81 171 GLU A N 1
ATOM 1290 C CA . GLU A 1 171 ? 1.110 7.978 8.668 1.00 86.81 171 GLU A CA 1
ATOM 1291 C C . GLU A 1 171 ? 1.491 6.792 9.574 1.00 86.81 171 GLU A C 1
ATOM 1293 O O . GLU A 1 171 ? 0.959 5.694 9.444 1.00 86.81 171 GLU A O 1
ATOM 1298 N N . SER A 1 172 ? 2.441 6.987 10.490 1.00 89.19 172 SER A N 1
ATOM 1299 C CA . SER A 1 172 ? 2.910 5.967 11.435 1.00 89.19 172 SER A CA 1
ATOM 1300 C C . SER A 1 172 ? 2.371 6.172 12.852 1.00 89.19 172 SER A C 1
ATOM 1302 O O . SER A 1 172 ? 2.826 5.527 13.799 1.00 89.19 172 SER A O 1
ATOM 1304 N N . THR A 1 173 ? 1.422 7.094 13.019 1.00 90.19 173 THR A N 1
ATOM 1305 C CA . THR A 1 173 ? 0.811 7.382 14.313 1.00 90.19 173 THR A CA 1
ATOM 1306 C C . THR A 1 173 ? -0.051 6.203 14.736 1.00 90.19 173 THR A C 1
ATOM 1308 O O . THR A 1 173 ? -0.967 5.796 14.029 1.00 90.19 173 THR A O 1
ATOM 1311 N N . LEU A 1 174 ? 0.242 5.643 15.910 1.00 89.00 174 LEU A N 1
ATOM 1312 C CA . LEU A 1 174 ? -0.552 4.557 16.468 1.00 89.00 174 LEU A CA 1
ATOM 1313 C C . LEU A 1 174 ? -1.763 5.109 17.217 1.00 89.00 174 LEU A C 1
ATOM 1315 O O . LEU A 1 174 ? -1.631 5.985 18.072 1.00 89.00 174 LEU A O 1
ATOM 1319 N N . TYR A 1 175 ? -2.924 4.533 16.919 1.00 87.81 175 TYR A N 1
ATOM 1320 C CA . TYR A 1 175 ? -4.190 4.826 17.576 1.00 87.81 175 TYR A CA 1
ATOM 1321 C C . TYR A 1 175 ? -4.733 3.585 18.278 1.00 87.81 175 TYR A C 1
ATOM 1323 O O . TYR A 1 175 ? -4.646 2.469 17.759 1.00 87.81 175 TYR A O 1
ATOM 1331 N N . ASP A 1 176 ? -5.366 3.792 19.431 1.00 87.25 176 ASP A N 1
ATOM 1332 C CA . ASP A 1 176 ? -6.113 2.736 20.101 1.00 87.25 176 ASP A CA 1
ATOM 1333 C C . ASP A 1 176 ? -7.398 2.434 19.325 1.00 87.25 176 ASP A C 1
ATOM 1335 O O . ASP A 1 176 ? -8.239 3.302 19.096 1.00 87.25 176 ASP A O 1
ATOM 1339 N N . LEU A 1 177 ? -7.589 1.168 18.954 1.00 83.06 177 LEU A N 1
ATOM 1340 C CA . LEU A 1 177 ? -8.780 0.725 18.222 1.00 83.06 177 LEU A CA 1
ATOM 1341 C C . LEU A 1 177 ? -10.056 0.751 19.086 1.00 83.06 177 LEU A C 1
ATOM 1343 O O . LEU A 1 177 ? -11.167 0.748 18.556 1.00 83.06 177 LEU A O 1
ATOM 1347 N N . ALA A 1 178 ? -9.918 0.776 20.417 1.00 84.56 178 ALA A N 1
ATOM 1348 C CA . ALA A 1 178 ? -11.016 0.813 21.383 1.00 84.56 178 ALA A CA 1
ATOM 1349 C C . ALA A 1 178 ? -12.158 -0.164 21.020 1.00 84.56 178 ALA A C 1
ATOM 1351 O O . ALA A 1 178 ? -11.962 -1.378 20.962 1.00 84.56 178 ALA A O 1
ATOM 1352 N N . SER A 1 179 ? -13.370 0.334 20.759 1.00 86.06 179 SER A N 1
ATOM 1353 C CA . SER A 1 179 ? -14.522 -0.520 20.438 1.00 86.06 179 SER A CA 1
ATOM 1354 C C . SER A 1 179 ? -14.430 -1.233 19.085 1.00 86.06 179 SER A C 1
ATOM 1356 O O . SER A 1 179 ? -15.138 -2.223 18.902 1.00 86.06 179 SER A O 1
ATOM 1358 N N . VAL A 1 180 ? -13.533 -0.828 18.182 1.00 86.00 180 VAL A N 1
ATOM 1359 C CA . VAL A 1 180 ? -13.257 -1.564 16.935 1.00 86.00 180 VAL A CA 1
ATOM 1360 C C . VAL A 1 180 ? -12.637 -2.935 17.234 1.00 86.00 180 VAL A C 1
ATOM 1362 O O . VAL A 1 180 ? -12.892 -3.894 16.504 1.00 86.00 180 VAL A O 1
ATOM 1365 N N . THR A 1 181 ? -11.939 -3.091 18.367 1.00 84.69 181 THR A N 1
ATOM 1366 C CA . THR A 1 181 ? -11.353 -4.367 18.822 1.00 84.69 181 T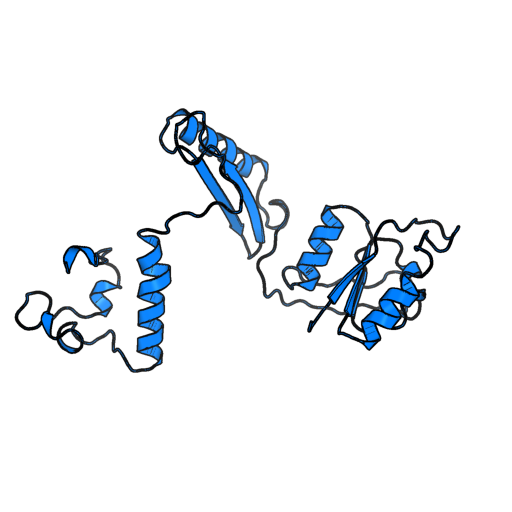HR A CA 1
ATOM 1367 C C . THR A 1 181 ? -12.390 -5.488 18.945 1.00 84.69 181 THR A C 1
ATOM 1369 O O . THR A 1 181 ? -12.082 -6.652 18.698 1.00 84.69 181 THR A O 1
ATOM 1372 N N . LYS A 1 182 ? -13.650 -5.164 19.256 1.00 86.00 182 LYS A N 1
ATOM 1373 C CA . LYS A 1 182 ? -14.742 -6.148 19.362 1.00 86.00 182 LYS A CA 1
ATOM 1374 C C . LYS A 1 182 ? -15.005 -6.866 18.034 1.00 86.00 182 LYS A C 1
ATOM 1376 O O . LYS A 1 182 ? -15.198 -8.083 17.991 1.00 86.00 182 LYS A O 1
ATOM 1381 N N . VAL A 1 183 ? -14.980 -6.115 16.937 1.00 85.94 183 VAL A N 1
ATOM 1382 C CA . VAL A 1 183 ? -15.158 -6.663 15.589 1.00 85.94 183 VAL A CA 1
ATOM 1383 C C . VAL A 1 183 ? -13.837 -7.247 15.090 1.00 85.94 183 VAL A C 1
ATOM 1385 O O . VAL A 1 183 ? -13.796 -8.399 14.668 1.00 85.94 183 VAL A O 1
ATOM 1388 N N . ALA A 1 184 ? -12.745 -6.489 15.206 1.00 85.06 184 ALA A N 1
ATOM 1389 C CA . ALA A 1 184 ? -11.455 -6.856 14.629 1.00 85.06 184 ALA A CA 1
ATOM 1390 C C . ALA A 1 184 ? -10.781 -8.056 15.318 1.00 85.06 184 ALA A C 1
ATOM 1392 O O . ALA A 1 184 ? -10.141 -8.862 14.648 1.00 85.06 184 ALA A O 1
ATOM 1393 N N . ALA A 1 185 ? -10.928 -8.197 16.638 1.00 86.62 185 ALA A N 1
ATOM 1394 C CA . ALA A 1 185 ? -10.283 -9.255 17.412 1.00 86.62 185 ALA A CA 1
ATOM 1395 C C . ALA A 1 185 ? -11.294 -10.278 17.940 1.00 86.62 185 ALA A C 1
ATOM 1397 O O . ALA A 1 185 ? -11.196 -11.461 17.617 1.00 86.62 185 ALA A O 1
ATOM 1398 N N . THR A 1 186 ? -12.282 -9.846 18.731 1.00 86.56 186 THR A N 1
ATOM 1399 C CA . THR A 1 186 ? -13.174 -10.780 19.443 1.00 86.56 186 THR A CA 1
ATOM 1400 C C . THR A 1 186 ? -14.039 -11.590 18.478 1.00 86.56 186 THR A C 1
ATOM 1402 O O . THR A 1 186 ? -14.082 -12.816 18.574 1.00 86.56 186 THR A O 1
ATOM 1405 N N . THR A 1 187 ? -14.668 -10.927 17.504 1.00 87.69 187 THR A N 1
ATOM 1406 C CA . THR A 1 187 ? -15.528 -11.599 16.516 1.00 87.69 187 THR A CA 1
ATOM 1407 C C . THR A 1 187 ? -14.717 -12.564 15.651 1.00 87.69 187 THR A C 1
ATOM 1409 O O . THR A 1 187 ? -15.084 -13.731 15.526 1.00 87.69 187 THR A O 1
ATOM 1412 N N . MET A 1 188 ? -13.566 -12.124 15.133 1.00 89.75 188 MET A N 1
ATOM 1413 C CA . MET A 1 188 ? -12.661 -12.974 14.349 1.00 89.75 188 MET A CA 1
ATOM 1414 C C . MET A 1 188 ? -12.164 -14.190 15.146 1.00 89.75 188 MET A C 1
ATOM 1416 O O . MET A 1 188 ? -12.153 -15.311 14.633 1.00 89.75 188 MET A O 1
ATOM 1420 N N . GLY A 1 189 ? -11.806 -13.997 16.418 1.00 90.94 189 GLY A N 1
ATOM 1421 C CA . GLY A 1 189 ? -11.396 -15.079 17.314 1.00 90.94 189 GLY A CA 1
ATOM 1422 C C . GLY A 1 189 ? -12.504 -16.110 17.533 1.00 90.94 189 GLY A C 1
ATOM 1423 O O . GLY A 1 189 ? -12.258 -17.314 17.450 1.00 90.94 189 GLY A O 1
ATOM 1424 N N . ILE A 1 190 ? -13.741 -15.655 17.737 1.00 89.75 190 ILE A N 1
ATOM 1425 C CA . ILE A 1 190 ? -14.906 -16.533 17.911 1.00 89.75 190 ILE A CA 1
ATOM 1426 C C . ILE A 1 190 ? -15.231 -17.287 16.626 1.00 89.75 190 ILE A C 1
ATOM 1428 O O . ILE A 1 190 ? -15.436 -18.500 16.681 1.00 89.75 190 ILE A O 1
ATOM 1432 N N . MET A 1 191 ? -15.201 -16.620 15.469 1.00 89.12 191 MET A N 1
ATOM 1433 C CA . MET A 1 191 ? -15.371 -17.282 14.171 1.00 89.12 191 MET A CA 1
ATOM 1434 C C . MET A 1 191 ? -14.314 -18.371 13.964 1.00 89.12 191 MET A C 1
ATOM 1436 O O . MET A 1 191 ? -14.644 -19.467 13.511 1.00 89.12 191 MET A O 1
ATOM 1440 N N . LYS A 1 192 ? -13.063 -18.125 14.377 1.00 93.00 192 LYS A N 1
ATOM 1441 C CA . LYS A 1 192 ? -11.998 -19.128 14.280 1.00 93.00 192 LYS A CA 1
ATOM 1442 C C . LYS A 1 192 ? -12.208 -20.317 15.219 1.00 93.00 192 LYS A C 1
ATOM 1444 O O . LYS A 1 192 ? -11.939 -21.459 14.847 1.00 93.00 192 LYS A O 1
ATOM 1449 N N . LEU A 1 193 ? -12.675 -20.077 16.442 1.00 92.00 193 LEU A N 1
ATOM 1450 C CA . LEU A 1 193 ? -13.005 -21.147 17.390 1.00 92.00 193 LEU A CA 1
ATOM 1451 C C . LEU A 1 193 ? -14.204 -21.977 16.921 1.00 92.00 193 LEU A C 1
ATOM 1453 O O . LEU A 1 193 ? -14.203 -23.196 17.113 1.00 92.00 193 LEU A O 1
ATOM 1457 N N . TYR A 1 194 ? -15.179 -21.327 16.286 1.00 91.00 194 TYR A N 1
ATOM 1458 C CA . TYR A 1 194 ? -16.329 -21.977 15.670 1.00 91.00 194 TYR A CA 1
ATOM 1459 C C . TYR A 1 194 ? -15.919 -22.874 14.499 1.00 91.00 194 TYR A C 1
ATOM 1461 O O . TYR A 1 194 ? -16.257 -24.056 14.487 1.00 91.00 194 TYR A O 1
ATOM 1469 N N . GLU A 1 195 ? -15.101 -22.361 13.575 1.00 93.06 195 GLU A N 1
ATOM 1470 C CA . GLU A 1 195 ? -14.538 -23.138 12.460 1.00 93.06 195 GLU A CA 1
ATOM 1471 C C . GLU A 1 195 ? -13.771 -24.375 12.961 1.00 93.06 195 GLU A C 1
ATOM 1473 O O . GLU A 1 195 ? -13.943 -25.484 12.455 1.00 93.06 195 GLU A O 1
ATOM 1478 N N . ASN A 1 196 ? -12.992 -24.211 14.033 1.00 95.31 196 ASN A N 1
ATOM 1479 C CA . ASN A 1 196 ? -12.234 -25.292 14.663 1.00 95.31 196 ASN A CA 1
ATOM 1480 C C . ASN A 1 196 ? -13.087 -26.237 15.536 1.00 95.31 196 ASN A C 1
ATOM 1482 O O . ASN A 1 196 ? -12.523 -27.097 16.215 1.00 95.31 196 ASN A O 1
ATOM 1486 N N . ARG A 1 197 ? -14.419 -26.074 15.570 1.00 91.62 197 ARG A N 1
ATOM 1487 C CA . ARG A 1 197 ? -15.368 -26.844 16.403 1.00 91.62 197 ARG A CA 1
ATOM 1488 C C . ARG A 1 197 ? -15.068 -26.813 17.909 1.00 91.62 197 ARG A C 1
ATOM 1490 O O . ARG A 1 197 ? -15.507 -27.692 18.648 1.00 91.62 197 ARG A O 1
ATOM 1497 N N . LYS A 1 198 ? -14.323 -25.809 18.381 1.00 89.62 198 LYS A N 1
ATOM 1498 C CA . LYS A 1 198 ? -13.977 -25.630 19.804 1.00 89.62 198 LYS A CA 1
ATOM 1499 C C . LYS A 1 198 ? -15.037 -24.840 20.565 1.00 89.62 198 LYS A C 1
ATOM 1501 O O . LYS A 1 198 ? -15.163 -24.993 21.776 1.00 89.62 198 LYS A O 1
ATOM 1506 N N . LEU A 1 199 ? -15.796 -24.010 19.858 1.00 89.06 199 LEU A N 1
ATOM 1507 C CA . LEU A 1 199 ? -16.868 -23.190 20.403 1.00 89.06 199 LEU A CA 1
ATOM 1508 C C . LEU A 1 199 ? -18.087 -23.298 19.491 1.00 89.06 199 LEU A C 1
ATOM 1510 O O . LEU A 1 199 ? -17.956 -23.237 18.276 1.00 89.06 199 LEU A O 1
ATOM 1514 N N . ASP A 1 200 ? -19.267 -23.445 20.074 1.00 88.88 200 ASP A N 1
ATOM 1515 C CA . ASP A 1 200 ? -20.538 -23.443 19.362 1.00 88.88 200 ASP A CA 1
ATOM 1516 C C . ASP A 1 200 ? -21.323 -22.202 19.780 1.00 88.88 200 ASP A C 1
ATOM 1518 O O . ASP A 1 200 ? -21.682 -22.042 20.948 1.00 88.88 200 ASP A O 1
ATOM 1522 N N . VAL A 1 201 ? -21.560 -21.307 18.821 1.00 86.38 201 VAL A N 1
ATOM 1523 C CA . VAL A 1 201 ? -22.212 -20.017 19.068 1.00 86.38 201 VAL A CA 1
ATOM 1524 C C . VAL A 1 201 ? -23.679 -20.164 19.480 1.00 86.38 201 VAL A C 1
ATOM 1526 O O . VAL A 1 201 ? -24.238 -19.243 20.075 1.00 86.38 201 VAL A O 1
ATOM 1529 N N . TYR A 1 202 ? -24.299 -21.315 19.215 1.00 87.56 202 TYR A N 1
ATOM 1530 C CA . TYR A 1 202 ? -25.686 -21.591 19.592 1.00 87.56 202 TYR A CA 1
ATOM 1531 C C . TYR A 1 202 ? -25.827 -22.122 21.020 1.00 87.56 202 TYR A C 1
ATOM 1533 O O . TYR A 1 202 ? -26.938 -22.195 21.545 1.00 87.56 202 TYR A O 1
ATOM 1541 N N . LYS A 1 203 ? -24.716 -22.474 21.676 1.00 89.00 203 LYS A N 1
ATOM 1542 C CA . LYS A 1 203 ? -24.728 -22.899 23.076 1.00 89.00 203 LYS A CA 1
ATOM 1543 C C . LYS A 1 203 ? -24.698 -21.704 24.023 1.00 89.00 203 LYS A C 1
ATOM 1545 O O . LYS A 1 203 ? -24.306 -20.587 23.675 1.00 89.00 203 LYS A O 1
ATOM 1550 N N . TYR A 1 204 ? -25.118 -21.972 25.253 1.00 89.00 204 TYR A N 1
ATOM 1551 C CA . TYR A 1 204 ? -25.143 -20.986 26.321 1.00 89.00 204 TYR A CA 1
ATOM 1552 C C . TYR A 1 204 ? -23.746 -20.701 26.876 1.00 89.00 204 TYR A C 1
ATOM 1554 O O . TYR A 1 204 ? -22.911 -21.610 26.950 1.00 89.00 204 TYR A O 1
ATOM 1562 N N . LEU A 1 205 ? -23.512 -19.465 27.324 1.00 85.69 205 LEU A N 1
ATOM 1563 C CA . LEU A 1 205 ? -22.246 -19.024 27.915 1.00 85.69 205 LEU A CA 1
ATOM 1564 C C . LEU A 1 205 ? -21.796 -19.918 29.079 1.00 85.69 205 LEU A C 1
ATOM 1566 O O . LEU A 1 205 ? -20.621 -20.281 29.139 1.00 85.69 205 LEU A O 1
ATOM 1570 N N . GLY A 1 206 ? -22.721 -20.358 29.940 1.00 85.00 206 GLY A N 1
ATOM 1571 C CA . GLY A 1 206 ? -22.421 -21.250 31.071 1.00 85.00 206 GLY A CA 1
ATOM 1572 C C . GLY A 1 206 ? -21.863 -22.628 30.685 1.00 85.00 206 GLY A C 1
ATOM 1573 O O . GLY A 1 206 ? -21.293 -23.335 31.524 1.00 85.00 206 GLY A O 1
ATOM 1574 N N . THR A 1 207 ? -21.977 -23.011 29.407 1.00 87.94 207 THR A N 1
ATOM 1575 C CA . THR A 1 207 ? -21.345 -24.227 28.870 1.00 87.94 207 THR A CA 1
ATOM 1576 C C . THR A 1 207 ? -19.823 -24.098 28.879 1.00 87.94 207 THR A C 1
ATOM 1578 O O . THR A 1 207 ? -19.131 -25.058 29.212 1.00 87.94 207 THR A O 1
ATOM 1581 N N . TYR A 1 208 ? -19.316 -22.915 28.525 1.00 86.69 208 TYR A N 1
ATOM 1582 C CA . TYR A 1 208 ? -17.891 -22.653 28.311 1.00 86.69 208 TYR A CA 1
ATOM 1583 C C . TYR A 1 208 ? -17.245 -21.849 29.440 1.00 86.69 208 TYR A C 1
ATOM 1585 O O . TYR A 1 208 ? -16.042 -21.968 29.642 1.00 86.69 208 TYR A O 1
ATOM 1593 N N . LEU A 1 209 ? -18.029 -21.055 30.171 1.00 88.19 209 LEU A N 1
ATOM 1594 C CA . LEU A 1 209 ? -17.577 -20.221 31.283 1.00 88.19 209 LEU A CA 1
ATOM 1595 C C . LEU A 1 209 ? -18.225 -20.718 32.585 1.00 88.19 209 LEU A C 1
ATOM 1597 O O . LEU A 1 209 ? -19.354 -20.325 32.892 1.00 88.19 209 LEU A O 1
ATOM 1601 N N . PRO A 1 210 ? -17.544 -21.591 33.356 1.00 87.62 210 PRO A N 1
ATOM 1602 C CA . PRO A 1 210 ? -18.090 -22.155 34.592 1.00 87.62 210 PRO A CA 1
ATOM 1603 C C . PRO A 1 210 ? -18.463 -21.095 35.634 1.00 87.62 210 PRO A C 1
ATOM 1605 O O . PRO A 1 210 ? -19.416 -21.289 36.379 1.00 87.62 210 PRO A O 1
ATOM 1608 N N . GLU A 1 211 ? -17.755 -19.964 35.642 1.00 88.25 211 GLU A N 1
ATOM 1609 C CA . GLU A 1 211 ? -17.978 -18.814 36.532 1.00 88.25 211 GLU A CA 1
ATOM 1610 C C . GLU A 1 211 ? -19.354 -18.163 36.346 1.00 88.25 211 GLU A C 1
ATOM 1612 O O . GLU A 1 211 ? -19.864 -17.513 37.252 1.00 88.25 211 GLU A O 1
ATOM 1617 N N . LEU A 1 212 ? -19.980 -18.345 35.177 1.00 85.56 212 LEU A N 1
ATOM 1618 C CA . LEU A 1 212 ? -21.298 -17.785 34.885 1.00 85.56 212 LEU A CA 1
ATOM 1619 C C . LEU A 1 212 ? -22.447 -18.702 35.306 1.00 85.56 212 LEU A C 1
ATOM 1621 O O . LEU A 1 212 ? -23.604 -18.290 35.192 1.00 85.56 212 LEU A O 1
ATOM 1625 N N . ARG A 1 213 ? -22.165 -19.918 35.783 1.00 83.44 213 ARG A N 1
ATOM 1626 C CA . ARG A 1 213 ? -23.197 -20.850 36.255 1.00 83.44 213 ARG A CA 1
ATOM 1627 C C . ARG A 1 213 ? -23.837 -20.326 37.538 1.00 83.44 213 ARG A C 1
ATOM 1629 O O . ARG A 1 213 ? -23.143 -19.892 38.451 1.00 83.44 213 ARG A O 1
ATOM 1636 N N . GLY A 1 214 ? -25.164 -20.339 37.596 1.00 83.31 214 GLY A N 1
ATOM 1637 C CA . GLY A 1 214 ? -25.950 -19.728 38.670 1.00 83.31 214 GLY A CA 1
ATOM 1638 C C . GLY A 1 214 ? -26.158 -18.217 38.523 1.00 83.31 214 GLY A C 1
ATOM 1639 O O . GLY A 1 214 ? -26.852 -17.621 39.344 1.00 83.31 214 GLY A O 1
ATOM 1640 N N . SER A 1 215 ? -25.601 -17.585 37.482 1.00 86.38 215 SER A N 1
ATOM 1641 C CA . SER A 1 215 ? -25.845 -16.171 37.177 1.00 86.38 215 SER A CA 1
ATOM 1642 C C . SER A 1 215 ? -26.977 -15.990 36.161 1.00 86.38 215 SER A C 1
ATOM 1644 O O . SER A 1 215 ? -27.314 -16.889 35.390 1.00 86.38 215 SER A O 1
ATOM 1646 N N . ASN A 1 216 ? -27.500 -14.766 36.064 1.00 82.81 216 ASN A N 1
ATOM 1647 C CA . ASN A 1 216 ? -28.450 -14.379 35.015 1.00 82.81 216 ASN A CA 1
ATOM 1648 C C . ASN A 1 216 ? -27.872 -14.455 33.585 1.00 82.81 216 ASN A C 1
ATOM 1650 O O . ASN A 1 216 ? -28.625 -14.330 32.619 1.00 82.81 216 ASN A O 1
ATOM 1654 N N . LYS A 1 217 ? -26.552 -14.634 33.435 1.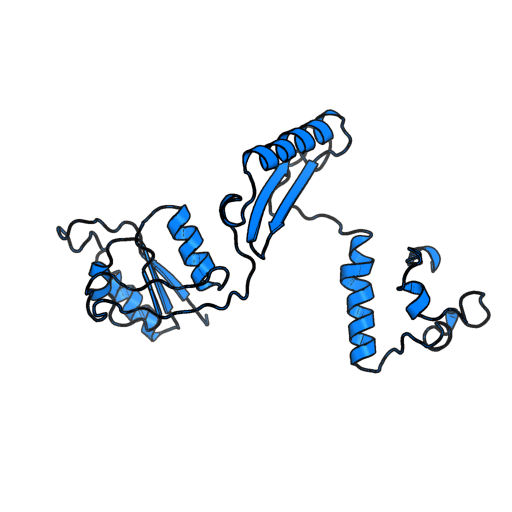00 80.31 217 LYS A N 1
ATOM 1655 C CA . LYS A 1 217 ? -25.859 -14.754 32.145 1.00 80.31 217 LYS A CA 1
ATOM 1656 C C . LYS A 1 217 ? -25.619 -16.209 31.731 1.00 80.31 217 LYS A C 1
ATOM 1658 O O . LYS A 1 217 ? -25.183 -16.429 30.604 1.00 80.31 217 LYS A O 1
ATOM 1663 N N . GLU A 1 218 ? -25.917 -17.192 32.589 1.00 85.12 218 GLU A N 1
ATOM 1664 C CA . GLU A 1 218 ? -25.680 -18.615 32.305 1.00 85.12 218 GLU A CA 1
ATOM 1665 C C . GLU A 1 218 ? -26.329 -19.048 30.988 1.00 85.12 218 GLU A C 1
ATOM 1667 O O . GLU A 1 218 ? -25.648 -19.609 30.132 1.00 85.12 218 GLU A O 1
ATOM 1672 N N . PHE A 1 219 ? -27.618 -18.730 30.826 1.00 84.44 219 PHE A N 1
ATOM 1673 C CA . PHE A 1 219 ? -28.479 -19.150 29.714 1.00 84.44 219 PHE A CA 1
ATOM 1674 C C . PHE A 1 219 ? -28.450 -18.199 28.512 1.00 84.44 219 PHE A C 1
ATOM 1676 O O . PHE A 1 219 ? -29.301 -18.269 27.625 1.00 84.44 219 PHE A O 1
ATOM 1683 N N . MET A 1 220 ? -27.486 -17.281 28.461 1.00 83.25 220 MET A N 1
ATOM 1684 C CA . MET A 1 220 ? -27.334 -16.391 27.317 1.00 83.25 220 MET A CA 1
ATOM 1685 C C . MET A 1 220 ? -26.600 -17.125 26.194 1.00 83.25 220 MET A C 1
ATOM 1687 O O . MET A 1 220 ? -25.496 -17.630 26.393 1.00 83.25 220 MET A O 1
ATOM 1691 N N . ALA A 1 221 ? -27.213 -17.207 25.012 1.00 82.31 221 ALA A N 1
ATOM 1692 C CA . ALA A 1 221 ? -26.572 -17.794 23.838 1.00 82.31 221 ALA A CA 1
ATOM 1693 C C . ALA A 1 221 ? -25.431 -16.893 23.340 1.00 82.31 221 ALA A C 1
ATOM 1695 O O . ALA A 1 221 ? -25.608 -15.677 23.227 1.00 82.31 221 ALA A O 1
ATOM 1696 N N . ILE A 1 222 ? -24.286 -17.483 22.985 1.00 81.81 222 ILE A N 1
ATOM 1697 C CA . ILE A 1 222 ? -23.103 -16.734 22.516 1.00 81.81 222 ILE A CA 1
ATOM 1698 C C . ILE A 1 222 ? -23.416 -15.917 21.251 1.00 81.81 222 ILE A C 1
ATOM 1700 O O . ILE A 1 222 ? -22.926 -14.795 21.090 1.00 81.81 222 ILE A O 1
ATOM 1704 N N . GLN A 1 223 ? -24.277 -16.442 20.376 1.00 79.06 223 GLN A N 1
ATOM 1705 C CA . GLN A 1 223 ? -24.778 -15.738 19.198 1.00 79.06 223 GLN A CA 1
ATOM 1706 C C . GLN A 1 223 ? -25.515 -14.445 19.573 1.00 79.06 223 GLN A C 1
ATOM 1708 O O . GLN A 1 223 ? -25.334 -13.431 18.905 1.00 79.06 223 GLN A O 1
ATOM 1713 N N . GLY A 1 224 ? -26.300 -14.448 20.654 1.00 66.06 224 GLY A N 1
ATOM 1714 C CA . GLY A 1 224 ? -27.047 -13.274 21.120 1.00 66.06 224 GLY A CA 1
ATOM 1715 C C . GLY A 1 224 ? -26.148 -12.134 21.608 1.00 66.06 224 GLY A C 1
ATOM 1716 O O . GLY A 1 224 ? -26.552 -10.976 21.571 1.00 66.06 224 GLY A O 1
ATOM 1717 N N . CYS A 1 225 ? -24.908 -12.440 21.996 1.00 65.06 225 CYS A N 1
ATOM 1718 C CA . CYS A 1 225 ? -23.900 -11.433 22.331 1.00 65.06 225 CYS A CA 1
ATOM 1719 C C . CYS A 1 225 ? -23.270 -10.766 21.091 1.00 65.06 225 CYS A C 1
ATOM 1721 O O . CYS A 1 225 ? -22.647 -9.717 21.228 1.00 65.06 225 CYS A O 1
ATOM 1723 N N . HIS A 1 226 ? -23.415 -11.364 19.901 1.00 58.34 226 HIS A N 1
ATOM 1724 C CA . HIS A 1 226 ? -22.789 -10.908 18.648 1.00 58.34 226 HIS A CA 1
ATOM 1725 C C . HIS A 1 226 ? -23.801 -10.396 17.615 1.00 58.34 226 HIS A C 1
ATOM 1727 O O . HIS A 1 226 ? -23.485 -9.513 16.820 1.00 58.34 226 HIS A O 1
ATOM 1733 N N . GLY A 1 227 ? -25.016 -10.947 17.610 1.00 45.22 227 GLY A N 1
ATOM 1734 C CA . GLY A 1 227 ? -26.068 -10.638 16.650 1.00 45.22 227 GLY A CA 1
ATOM 1735 C C . GLY A 1 227 ? -27.013 -9.541 17.137 1.00 45.22 227 GLY A C 1
ATOM 1736 O O . GLY A 1 227 ? -27.700 -9.686 18.144 1.00 45.22 227 GLY A O 1
ATOM 1737 N N . SER A 1 228 ? -27.073 -8.449 16.378 1.00 38.38 228 SER A N 1
ATOM 1738 C CA . SER A 1 228 ? -28.261 -7.594 16.204 1.00 38.38 228 SER A CA 1
ATOM 1739 C C . SER A 1 228 ? -28.857 -6.829 17.399 1.00 38.38 228 SER A C 1
ATOM 1741 O O . SER A 1 228 ? -29.958 -6.307 17.259 1.00 38.38 228 SER A O 1
ATOM 1743 N N . SER A 1 229 ? -28.174 -6.671 18.538 1.00 35.28 229 SER A N 1
ATOM 1744 C CA . SER A 1 229 ? -28.679 -5.798 19.626 1.00 35.28 229 SER A CA 1
ATOM 1745 C C . SER A 1 229 ? -27.703 -4.734 20.135 1.00 35.28 229 SER A C 1
ATOM 1747 O O . SER A 1 229 ? -27.998 -4.058 21.118 1.00 35.28 229 SER A O 1
ATOM 1749 N N . GLY A 1 230 ? -26.537 -4.556 19.500 1.00 41.41 230 GLY A N 1
ATOM 1750 C CA . GLY A 1 230 ? -25.558 -3.534 19.906 1.00 41.41 230 GLY A CA 1
ATOM 1751 C C . GLY A 1 230 ? -24.988 -3.723 21.320 1.00 41.41 230 GLY A C 1
ATOM 1752 O O . GLY A 1 230 ? -24.144 -2.946 21.755 1.00 41.41 230 GLY A O 1
ATOM 1753 N N . ARG A 1 231 ? -25.395 -4.776 22.037 1.00 42.81 231 ARG A N 1
ATOM 1754 C CA . ARG A 1 231 ? -24.849 -5.164 23.333 1.00 42.81 231 ARG A CA 1
ATOM 1755 C C . ARG A 1 231 ? -23.673 -6.098 23.113 1.00 42.81 231 ARG A C 1
ATOM 1757 O O . ARG A 1 231 ? -23.728 -7.274 23.459 1.00 42.81 231 ARG A O 1
ATOM 1764 N N . PHE A 1 232 ? -22.578 -5.552 22.593 1.00 48.47 232 PHE A N 1
ATOM 1765 C CA . PHE A 1 232 ? -21.295 -6.095 23.007 1.00 48.47 232 PHE A CA 1
ATOM 1766 C C . PHE A 1 232 ? -21.219 -5.863 24.507 1.00 48.47 232 PHE A C 1
ATOM 1768 O O . PHE A 1 232 ? -20.991 -4.739 24.951 1.00 48.47 232 PHE A O 1
ATOM 1775 N N . ILE A 1 233 ? -21.498 -6.906 25.281 1.00 45.88 233 ILE A N 1
ATOM 1776 C CA . ILE A 1 233 ? -21.266 -6.874 26.716 1.00 45.88 233 ILE A CA 1
ATOM 1777 C C . ILE A 1 233 ? -19.774 -6.583 26.847 1.00 45.88 233 ILE A C 1
ATOM 1779 O O . ILE A 1 233 ? -18.950 -7.375 26.384 1.00 45.88 233 ILE A O 1
ATOM 1783 N N . SER A 1 234 ? -19.430 -5.391 27.338 1.00 37.72 234 SER A N 1
ATOM 1784 C CA . SER A 1 234 ? -18.034 -5.041 27.555 1.00 37.72 234 SER A CA 1
ATOM 1785 C C . SER A 1 234 ? -17.437 -6.098 28.477 1.00 37.72 234 SER A C 1
ATOM 1787 O O . SER A 1 234 ? -18.106 -6.561 29.405 1.00 37.72 234 SER A O 1
ATOM 1789 N N . LEU A 1 235 ? -16.185 -6.492 28.235 1.00 39.12 235 LEU A N 1
ATOM 1790 C CA . LEU A 1 235 ? -15.455 -7.285 29.225 1.00 39.12 235 LEU A CA 1
ATOM 1791 C C . LEU A 1 235 ? -15.378 -6.554 30.577 1.00 39.12 235 LEU A C 1
ATOM 1793 O O . LEU A 1 235 ? -15.326 -7.213 31.605 1.00 39.12 235 LEU A O 1
ATOM 1797 N N . ASP A 1 236 ? -15.531 -5.227 30.589 1.00 32.84 236 ASP A N 1
ATOM 1798 C CA . ASP A 1 236 ? -15.688 -4.416 31.804 1.00 32.84 236 ASP A CA 1
ATOM 1799 C C . ASP A 1 236 ? -16.978 -4.719 32.590 1.00 32.84 236 ASP A C 1
ATOM 1801 O O . ASP A 1 236 ? -17.117 -4.294 33.725 1.00 32.84 236 ASP A O 1
ATOM 1805 N N . THR A 1 237 ? -17.946 -5.437 32.007 1.00 35.69 237 THR A N 1
ATOM 1806 C CA . THR A 1 237 ? -19.135 -5.940 32.729 1.00 35.69 237 THR A CA 1
ATOM 1807 C C . THR A 1 237 ? -18.886 -7.331 33.343 1.00 35.69 237 THR A C 1
ATOM 1809 O O . THR A 1 237 ? -19.811 -7.952 33.882 1.00 35.69 237 THR A O 1
ATOM 1812 N N . PHE A 1 238 ? -17.681 -7.882 33.176 1.00 36.34 238 PHE A N 1
ATOM 1813 C CA . PHE A 1 238 ? -17.252 -9.185 33.693 1.00 36.34 238 PHE A CA 1
ATOM 1814 C C . PHE A 1 238 ? -16.087 -9.085 34.698 1.00 36.34 238 PHE A C 1
ATOM 1816 O O . PHE A 1 238 ? -15.695 -10.119 35.234 1.00 36.34 238 PHE A O 1
ATOM 1823 N N . LEU A 1 239 ? -15.579 -7.877 34.972 1.00 29.27 239 LEU A N 1
ATOM 1824 C CA . LEU A 1 239 ? -14.679 -7.550 36.087 1.00 29.27 239 LEU A CA 1
ATOM 1825 C C . LEU A 1 239 ? -15.439 -6.711 37.121 1.00 29.27 239 LEU A C 1
ATOM 1827 O O . LEU A 1 239 ? -15.164 -6.894 38.325 1.00 29.27 239 LEU A O 1
#

Sequence (239 aa):
MDLVIVGVTALNNSNKDNFKLAKGAAEFVAKLSDLTKVILIVYGNPYSLSNFIKPNSVLCAYNDDALSQSLGIQAVFGGLPILGKLPVTALPYPFESGINITTTTRISFGEPESVGMDSETLNRLDELANDLIKKQASPGCELLVMKDGKVVYSKQFGKYTYSNKSQAVNESTLYDLASVTKVAATTMGIMKLYENRKLDVYKYLGTYLPELRGSNKEFMAIQGCHGSSGRFISLDTFL